Protein AF-0000000087156436 (afdb_homodimer)

Secondary structure (DSSP, 8-state):
-----TT--EEEESS---TT--HHHHHHIIIIIS---TTSS-EEEEE-TTSSEEEEEEE-SSEEEEEEEEESSS-------SSTT-EEEE-HHHHHHHHTT----S-----------/-----TT--EEEESS---TT--HHHHHHIIIIIS---TTSS-EEEEE-TTSSEEEEEEE-SSEEEEEEEEESSS-------SSTT-EEEE-HHHHHHHHTT----S-----------

Sequence (234 aa):
MMVVPAGVKVHLALGYTDMRKGLDGLATIVQETLKKDPFSGHLFAFRGKRASMLKILFWDGNGLCLFTKKLDQGGFIWPRMSDPGGTVTLSPAQLAMLIEGIDWRTPERRWRPAIAGMMVVPAGVKVHLALGYTDMRKGLDGLATIVQETLKKDPFSGHLFAFRGKRASMLKILFWDGNGLCLFTKKLDQGGFIWPRMSDPGGTVTLSPAQLAMLIEGIDWRTPERRWRPAIAG

Organism: NCBI:txid2511166

Structure (mmCIF, N/CA/C/O backbone):
data_AF-0000000087156436-model_v1
#
loop_
_entity.id
_entity.type
_entity.pdbx_description
1 polymer Transposase
#
loop_
_atom_site.group_PDB
_atom_site.id
_atom_site.type_symbol
_atom_site.label_atom_id
_atom_site.label_alt_id
_atom_site.label_comp_id
_atom_site.label_asym_id
_atom_site.label_entity_id
_atom_site.label_seq_id
_atom_site.pdbx_PDB_ins_code
_atom_site.Cartn_x
_atom_site.Cartn_y
_atom_site.Cartn_z
_atom_site.occupancy
_atom_site.B_iso_or_equiv
_atom_site.auth_seq_id
_atom_site.auth_comp_id
_atom_site.auth_asym_id
_atom_site.auth_atom_id
_atom_site.pdbx_PDB_model_num
ATOM 1 N N . MET A 1 1 ? 4.684 3.77 -9.055 1 37.66 1 MET A N 1
ATOM 2 C CA . MET A 1 1 ? 4.34 5.133 -8.656 1 37.66 1 MET A CA 1
ATOM 3 C C . MET A 1 1 ? 2.834 5.363 -8.75 1 37.66 1 MET A C 1
ATOM 5 O O . MET A 1 1 ? 2.188 4.906 -9.695 1 37.66 1 MET A O 1
ATOM 9 N N . MET A 1 2 ? 2.188 5.34 -7.434 1 50.66 2 MET A N 1
ATOM 10 C CA . MET A 1 2 ? 0.755 5.617 -7.484 1 50.66 2 MET A CA 1
ATOM 11 C C . MET A 1 2 ? 0.47 6.867 -8.312 1 50.66 2 MET A C 1
ATOM 13 O O . MET A 1 2 ? 0.967 7.949 -7.996 1 50.66 2 MET A O 1
ATOM 17 N N . VAL A 1 3 ? 0.278 6.711 -9.57 1 55.72 3 VAL A N 1
ATOM 18 C CA . VAL A 1 3 ? -0.08 7.898 -10.344 1 55.72 3 VAL A CA 1
ATOM 19 C C . VAL A 1 3 ? -1.379 8.492 -9.797 1 55.72 3 VAL A C 1
ATOM 21 O O . VAL A 1 3 ? -2.412 7.816 -9.773 1 55.72 3 VAL A O 1
ATOM 24 N N . VAL A 1 4 ? -1.149 9.586 -9.102 1 66.75 4 VAL A N 1
ATOM 25 C CA . VAL A 1 4 ? -2.307 10.312 -8.594 1 66.75 4 VAL A CA 1
ATOM 26 C C . VAL A 1 4 ? -2.812 11.289 -9.648 1 66.75 4 VAL A C 1
ATOM 28 O O . VAL A 1 4 ? -2.064 12.148 -10.117 1 66.75 4 VAL A O 1
ATOM 31 N N . PRO A 1 5 ? -3.996 10.992 -10.18 1 68.5 5 PRO A N 1
ATOM 32 C CA . PRO A 1 5 ? -4.547 11.906 -11.18 1 68.5 5 PRO A CA 1
ATOM 33 C C . PRO A 1 5 ? -4.523 13.367 -10.727 1 68.5 5 PRO A C 1
ATOM 35 O O . PRO A 1 5 ? -4.457 13.633 -9.523 1 68.5 5 PRO A O 1
ATOM 38 N N . ALA A 1 6 ? -4.633 14.195 -11.75 1 67.88 6 ALA A N 1
ATOM 39 C CA . ALA A 1 6 ? -4.727 15.625 -11.477 1 67.88 6 ALA A CA 1
ATOM 40 C C . ALA A 1 6 ? -5.965 15.945 -10.648 1 67.88 6 ALA A C 1
ATOM 42 O O . ALA A 1 6 ? -7.031 15.367 -10.859 1 67.88 6 ALA A O 1
ATOM 43 N N . GLY A 1 7 ? -5.879 16.75 -9.602 1 79.62 7 GLY A N 1
ATOM 44 C CA . GLY A 1 7 ? -7 17.188 -8.789 1 79.62 7 GLY A CA 1
ATOM 45 C C . GLY A 1 7 ? -7.137 16.422 -7.492 1 79.62 7 GLY A C 1
ATOM 46 O O . GLY A 1 7 ? -7.887 16.812 -6.602 1 79.62 7 GLY A O 1
ATOM 47 N N . VAL A 1 8 ? -6.484 15.344 -7.492 1 87.69 8 VAL A N 1
ATOM 48 C CA . VAL A 1 8 ? -6.543 14.547 -6.273 1 87.69 8 VAL A CA 1
ATOM 49 C C . VAL A 1 8 ? -5.727 15.227 -5.176 1 87.69 8 VAL A C 1
ATOM 51 O O . VAL A 1 8 ? -4.598 15.664 -5.41 1 87.69 8 VAL A O 1
ATOM 54 N N . LYS A 1 9 ? -6.359 15.367 -4.035 1 92 9 LYS A N 1
ATOM 55 C CA . LYS A 1 9 ? -5.688 15.938 -2.873 1 92 9 LYS A CA 1
ATOM 56 C C . LYS A 1 9 ? -5.188 14.844 -1.934 1 92 9 LYS A C 1
ATOM 58 O O . LYS A 1 9 ? -5.805 13.789 -1.823 1 92 9 LYS A O 1
ATOM 63 N N . VAL A 1 10 ? -4.066 15.188 -1.359 1 94.94 10 VAL A N 1
ATOM 64 C CA . VAL A 1 10 ? -3.533 14.328 -0.307 1 94.94 10 VAL A CA 1
ATOM 65 C C . VAL A 1 10 ? -3.691 15.016 1.049 1 94.94 10 VAL A C 1
ATOM 67 O O . VAL A 1 10 ? -3.115 16.078 1.286 1 94.94 10 VAL A O 1
ATOM 70 N N . HIS A 1 11 ? -4.492 14.375 1.915 1 96.5 11 HIS A N 1
ATOM 71 C CA . HIS A 1 11 ? -4.688 14.906 3.26 1 96.5 11 HIS A CA 1
ATOM 72 C C . HIS A 1 11 ? -3.785 14.203 4.27 1 96.5 11 HIS A C 1
ATOM 74 O O . HIS A 1 11 ? -3.9 12.992 4.473 1 96.5 11 HIS A O 1
ATOM 80 N N . LEU A 1 12 ? -2.896 14.992 4.859 1 96.44 12 LEU A N 1
ATOM 81 C CA . LEU A 1 12 ? -2.098 14.477 5.965 1 96.44 12 LEU A CA 1
ATOM 82 C C . LEU A 1 12 ? -2.828 14.656 7.289 1 96.44 12 LEU A C 1
ATOM 84 O O . LEU A 1 12 ? -3.15 15.773 7.68 1 96.44 12 LEU A O 1
ATOM 88 N N . ALA A 1 13 ? -3.094 13.539 7.93 1 96.12 13 ALA A N 1
ATOM 89 C CA . ALA A 1 13 ? -3.699 13.633 9.258 1 96.12 13 ALA A CA 1
ATOM 90 C C . ALA A 1 13 ? -2.686 14.117 10.289 1 96.12 13 ALA A C 1
ATOM 92 O O . ALA A 1 13 ? -1.645 13.492 10.484 1 96.12 13 ALA A O 1
ATOM 93 N N . LEU A 1 14 ? -3.02 15.164 10.875 1 93.75 14 LEU A N 1
ATOM 94 C CA . LEU A 1 14 ? -2.094 15.719 11.859 1 93.75 14 LEU A CA 1
ATOM 95 C C . LEU A 1 14 ? -2.076 14.867 13.125 1 93.75 14 LEU A C 1
ATOM 97 O O . LEU A 1 14 ? -3.104 14.305 13.516 1 93.75 14 LEU A O 1
ATOM 101 N N . GLY A 1 15 ? -0.88 14.82 13.789 1 91.06 15 GLY A N 1
ATOM 102 C CA . GLY A 1 15 ? -0.661 13.953 14.938 1 91.06 15 GLY A CA 1
ATOM 103 C C . GLY A 1 15 ? -0.157 12.578 14.555 1 91.06 15 GLY A C 1
ATOM 104 O O . GLY A 1 15 ? 0.489 12.414 13.516 1 91.06 15 GLY A O 1
ATOM 105 N N . TYR A 1 16 ? -0.298 11.656 15.484 1 93.06 16 TYR A N 1
ATOM 106 C CA . TYR A 1 16 ? 0.146 10.297 15.188 1 93.06 16 TYR A CA 1
ATOM 107 C C . TYR A 1 16 ? -1.014 9.312 15.273 1 93.06 16 TYR A C 1
ATOM 109 O O . TYR A 1 16 ? -2.008 9.57 15.953 1 93.06 16 TYR A O 1
ATOM 117 N N . THR A 1 17 ? -0.962 8.344 14.594 1 95.69 17 THR A N 1
ATOM 118 C CA . THR A 1 17 ? -1.98 7.297 14.531 1 95.69 17 THR A CA 1
ATOM 119 C C . THR A 1 17 ? -1.385 5.938 14.883 1 95.69 17 THR A C 1
ATOM 121 O O . THR A 1 17 ? -0.208 5.68 14.625 1 95.69 17 THR A O 1
ATOM 124 N N . ASP A 1 18 ? -2.189 5.117 15.578 1 96.56 18 ASP A N 1
ATOM 125 C CA . ASP A 1 18 ? -1.816 3.727 15.82 1 96.56 18 ASP A CA 1
ATOM 126 C C . ASP A 1 18 ? -1.655 2.961 14.508 1 96.56 18 ASP A C 1
ATOM 128 O O . ASP A 1 18 ? -2.631 2.746 13.789 1 96.56 18 ASP A O 1
ATOM 132 N N . MET A 1 19 ? -0.503 2.516 14.188 1 96.88 19 MET A N 1
ATOM 133 C CA . MET A 1 19 ? -0.167 1.95 12.883 1 96.88 19 MET A CA 1
ATOM 134 C C . MET A 1 19 ? -0.65 0.508 12.781 1 96.88 19 MET A C 1
ATOM 136 O O . MET A 1 19 ? -0.534 -0.112 11.719 1 96.88 19 MET A O 1
ATOM 140 N N . ARG A 1 20 ? -1.282 -0.028 13.844 1 94.94 20 ARG A N 1
ATOM 141 C CA . ARG A 1 20 ? -1.906 -1.346 13.766 1 94.94 20 ARG A CA 1
ATOM 142 C C . ARG A 1 20 ? -3.248 -1.274 13.039 1 94.94 20 ARG A C 1
ATOM 144 O O . ARG A 1 20 ? -3.768 -2.295 12.586 1 94.94 20 ARG A O 1
ATOM 151 N N . LYS A 1 21 ? -3.754 -0.063 12.938 1 96.88 21 LYS A N 1
ATOM 152 C CA . LYS A 1 21 ? -5.02 0.116 12.242 1 96.88 21 LYS A CA 1
ATOM 153 C C . LYS A 1 21 ? -4.871 -0.18 10.75 1 96.88 21 LYS A C 1
ATOM 155 O O . LYS A 1 21 ? -3.93 0.291 10.109 1 96.88 21 LYS A O 1
ATOM 160 N N . GLY A 1 22 ? -5.785 -0.958 10.266 1 96.94 22 GLY A N 1
ATOM 161 C CA . GLY A 1 22 ? -5.816 -1.309 8.859 1 96.94 22 GLY A CA 1
ATOM 162 C C . GLY A 1 22 ? -6.824 -0.497 8.062 1 96.94 22 GLY A C 1
ATOM 163 O O . GLY A 1 22 ? -7.09 0.662 8.391 1 96.94 22 GLY A O 1
ATOM 164 N N . LEU A 1 23 ? -7.262 -1.083 7 1 97.88 23 LEU A N 1
ATOM 165 C CA . LEU A 1 23 ? -8.172 -0.419 6.07 1 97.88 23 LEU A CA 1
ATOM 166 C C . LEU A 1 23 ? -9.383 0.146 6.805 1 97.88 23 LEU A C 1
ATOM 168 O O . LEU A 1 23 ? -9.641 1.352 6.754 1 97.88 23 LEU A O 1
ATOM 172 N N . ASP A 1 24 ? -10.055 -0.694 7.598 1 96.88 24 ASP A N 1
ATOM 173 C CA . ASP A 1 24 ? -11.305 -0.288 8.242 1 96.88 24 ASP A CA 1
ATOM 174 C C . ASP A 1 24 ? -11.047 0.728 9.352 1 96.88 24 ASP A C 1
ATOM 176 O O . ASP A 1 24 ? -11.781 1.706 9.492 1 96.88 24 ASP A O 1
ATOM 180 N N . GLY A 1 25 ? -10.055 0.473 10.117 1 98 25 GLY A N 1
ATOM 181 C CA . GLY A 1 25 ? -9.711 1.396 11.188 1 98 25 GLY A CA 1
ATOM 182 C C . GLY A 1 25 ? -9.375 2.787 10.695 1 98 25 GLY A C 1
ATOM 183 O O . GLY A 1 25 ? -9.844 3.783 11.242 1 98 25 GLY A O 1
ATOM 184 N N . LEU A 1 26 ? -8.594 2.848 9.641 1 98.5 26 LEU A N 1
ATOM 185 C CA . LEU A 1 26 ? -8.172 4.145 9.117 1 98.5 26 LEU A CA 1
ATOM 186 C C . LEU A 1 26 ? -9.32 4.836 8.398 1 98.5 26 LEU A C 1
ATOM 188 O O . LEU A 1 26 ? -9.445 6.062 8.453 1 98.5 26 LEU A O 1
ATOM 192 N N . ALA A 1 27 ? -10.18 4.039 7.742 1 98.56 27 ALA A N 1
ATOM 193 C CA . ALA A 1 27 ? -11.367 4.617 7.129 1 98.56 27 ALA A CA 1
ATOM 194 C C . ALA A 1 27 ? -12.258 5.285 8.172 1 98.56 27 ALA A C 1
ATOM 196 O O . ALA A 1 27 ? -12.828 6.352 7.93 1 98.56 27 ALA A O 1
ATOM 197 N N . THR A 1 28 ? -12.375 4.629 9.305 1 98.19 28 THR A N 1
ATOM 198 C CA . THR A 1 28 ? -13.156 5.188 10.398 1 98.19 28 THR A CA 1
ATOM 199 C C . THR A 1 28 ? -12.562 6.508 10.875 1 98.19 28 THR A C 1
ATOM 201 O O . THR A 1 28 ? -13.289 7.461 11.148 1 98.19 28 THR A O 1
ATOM 204 N N . ILE A 1 29 ? -11.242 6.586 10.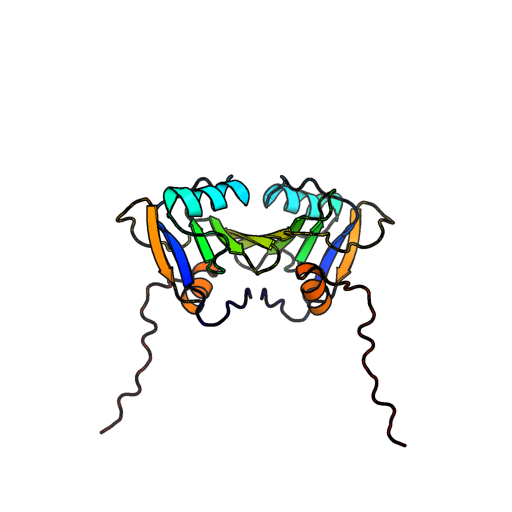977 1 97.75 29 ILE A N 1
ATOM 205 C CA . ILE A 1 29 ? -10.578 7.82 11.383 1 97.75 29 ILE A CA 1
ATOM 206 C C . ILE A 1 29 ? -10.867 8.914 10.359 1 97.75 29 ILE A C 1
ATOM 208 O O . ILE A 1 29 ? -11.195 10.047 10.734 1 97.75 29 ILE A O 1
ATOM 212 N N . VAL A 1 30 ? -10.742 8.617 9.047 1 98.12 30 VAL A N 1
ATOM 213 C CA . VAL A 1 30 ? -11.016 9.586 7.996 1 98.12 30 VAL A CA 1
ATOM 214 C C . VAL A 1 30 ? -12.43 10.141 8.156 1 98.12 30 VAL A C 1
ATOM 216 O O . VAL A 1 30 ? -12.641 11.352 8.086 1 98.12 30 VAL A O 1
ATOM 219 N N . GLN A 1 31 ? -13.344 9.234 8.477 1 97.88 31 GLN A N 1
ATOM 220 C CA . GLN A 1 31 ? -14.758 9.602 8.555 1 97.88 31 GLN A CA 1
ATOM 221 C C . GLN A 1 31 ? -15.062 10.336 9.859 1 97.88 31 GLN A C 1
ATOM 223 O O . GLN A 1 31 ? -15.695 11.391 9.852 1 97.88 31 GLN A O 1
ATOM 228 N N . GLU A 1 32 ? -14.609 9.859 10.938 1 96.94 32 GLU A N 1
ATOM 229 C CA . GLU A 1 32 ? -15.086 10.32 12.242 1 96.94 32 GLU A CA 1
ATOM 230 C C . GLU A 1 32 ? -14.172 11.391 12.82 1 96.94 32 GLU A C 1
ATOM 232 O O . GLU A 1 32 ? -14.625 12.273 13.555 1 96.94 32 GLU A O 1
ATOM 237 N N . THR A 1 33 ? -12.938 11.281 12.547 1 95.31 33 THR A N 1
ATOM 238 C CA . THR A 1 33 ? -11.984 12.227 13.117 1 95.31 33 THR A CA 1
ATOM 239 C C . THR A 1 33 ? -11.664 13.344 12.133 1 95.31 33 THR A C 1
ATOM 241 O O . THR A 1 33 ? -11.766 14.523 12.469 1 95.31 33 THR A O 1
ATOM 244 N N . LEU A 1 34 ? -11.367 12.992 10.93 1 95.62 34 LEU A N 1
ATOM 245 C CA . LEU A 1 34 ? -11.016 14 9.938 1 95.62 34 LEU A CA 1
ATOM 246 C C . LEU A 1 34 ? -12.266 14.586 9.289 1 95.62 34 LEU A C 1
ATOM 248 O O . LEU A 1 34 ? -12.188 15.609 8.602 1 95.62 34 LEU A O 1
ATOM 252 N N . LYS A 1 35 ? -13.461 13.906 9.469 1 96.31 35 LYS A N 1
ATOM 253 C CA . LYS A 1 35 ? -14.75 14.344 8.93 1 96.31 35 LYS A CA 1
ATOM 254 C C . LYS A 1 35 ? -14.688 14.469 7.406 1 96.31 35 LYS A C 1
ATOM 256 O O . LYS A 1 35 ? -15.156 15.461 6.84 1 96.31 35 LYS A O 1
ATOM 261 N N . LYS A 1 36 ? -14.039 13.484 6.836 1 96.88 36 LYS A N 1
ATOM 262 C CA . LYS A 1 36 ? -13.938 13.391 5.383 1 96.88 36 LYS A CA 1
ATOM 263 C C . LYS A 1 36 ? -14.469 12.055 4.879 1 96.88 36 LYS A C 1
ATOM 265 O O . LYS A 1 36 ? -14.789 11.172 5.676 1 96.88 36 LYS A O 1
ATOM 270 N N . ASP A 1 37 ? -14.609 11.977 3.582 1 97.81 37 ASP A N 1
ATOM 271 C CA . ASP A 1 37 ? -15.117 10.758 2.949 1 97.81 37 ASP A CA 1
ATOM 272 C C . ASP A 1 37 ? -13.977 9.883 2.447 1 97.81 37 ASP A C 1
ATOM 274 O O . ASP A 1 37 ? -13.297 10.234 1.481 1 97.81 37 ASP A O 1
ATOM 278 N N . PRO A 1 38 ? -13.781 8.719 3.031 1 97.62 38 PRO A N 1
ATOM 279 C CA . PRO A 1 38 ? -12.695 7.84 2.6 1 97.62 38 PRO A CA 1
ATOM 280 C C . PRO A 1 38 ? -12.875 7.336 1.17 1 97.62 38 PRO A C 1
ATOM 282 O O . PRO A 1 38 ? -11.938 6.781 0.585 1 97.62 38 PRO A O 1
ATOM 285 N N . PHE A 1 39 ? -14.047 7.551 0.563 1 96.81 39 PHE A N 1
ATOM 286 C CA . PHE A 1 39 ? -14.328 7.062 -0.782 1 96.81 39 PHE A CA 1
ATOM 287 C C . PHE A 1 39 ? -14.352 8.211 -1.781 1 96.81 39 PHE A C 1
ATOM 289 O O . PHE A 1 39 ? -14.859 8.062 -2.895 1 96.81 39 PHE A O 1
ATOM 296 N N . SER A 1 40 ? -13.828 9.359 -1.401 1 96.25 40 SER A N 1
ATOM 297 C CA . SER A 1 40 ? -13.883 10.578 -2.195 1 96.25 40 SER A CA 1
ATOM 298 C C . SER A 1 40 ? -12.906 10.523 -3.365 1 96.25 40 SER A C 1
ATOM 300 O O . SER A 1 40 ? -12.984 11.336 -4.289 1 96.25 40 SER A O 1
ATOM 302 N N . GLY A 1 41 ? -11.953 9.594 -3.291 1 94.19 41 GLY A N 1
ATOM 303 C CA . GLY A 1 41 ? -10.891 9.539 -4.281 1 94.19 41 GLY A CA 1
ATOM 304 C C . GLY A 1 41 ? -9.633 10.266 -3.848 1 94.19 41 GLY A C 1
ATOM 305 O O . GLY A 1 41 ? -8.578 10.133 -4.477 1 94.19 41 GLY A O 1
ATOM 306 N N . HIS A 1 42 ? -9.727 11.055 -2.801 1 95.94 42 HIS A N 1
ATOM 307 C CA . HIS A 1 42 ? -8.547 11.695 -2.236 1 95.94 42 HIS A CA 1
ATOM 308 C C . HIS A 1 42 ? -7.738 10.711 -1.399 1 95.94 42 HIS A C 1
ATOM 310 O O . HIS A 1 42 ? -8.219 9.617 -1.082 1 95.94 42 HIS A O 1
ATOM 316 N N . LEU A 1 43 ? -6.516 11.102 -1.163 1 97.62 43 LEU A N 1
ATOM 317 C CA . LEU A 1 43 ? -5.637 10.273 -0.345 1 97.62 43 LEU A CA 1
ATOM 318 C C . LEU A 1 43 ? -5.562 10.805 1.082 1 97.62 43 LEU A C 1
ATOM 320 O O . LEU A 1 43 ? -5.531 12.023 1.296 1 97.62 43 LEU A O 1
ATOM 324 N N . PHE A 1 44 ? -5.512 9.883 2.043 1 97.94 44 PHE A N 1
ATOM 325 C CA . PHE A 1 44 ? -5.359 10.234 3.451 1 97.94 44 PHE A CA 1
ATOM 326 C C . PHE A 1 44 ? -4.125 9.57 4.043 1 97.94 44 PHE A C 1
ATOM 328 O O . PHE A 1 44 ? -4.031 8.344 4.082 1 97.94 44 PHE A O 1
ATOM 335 N N . ALA A 1 45 ? -3.24 10.375 4.52 1 97.56 45 ALA A N 1
ATOM 336 C CA . ALA A 1 45 ? -1.964 9.867 5.02 1 97.56 45 ALA A CA 1
ATOM 337 C C . ALA A 1 45 ? -1.882 9.984 6.539 1 97.56 45 ALA A C 1
ATOM 339 O O . ALA A 1 45 ? -2.314 10.984 7.113 1 97.56 45 ALA A O 1
ATOM 340 N N . PHE A 1 46 ? -1.344 8.969 7.113 1 97.5 46 PHE A N 1
ATOM 341 C CA . PHE A 1 46 ? -1.156 8.867 8.555 1 97.5 46 PHE A CA 1
ATOM 342 C C . PHE A 1 46 ? 0.295 8.539 8.891 1 97.5 46 PHE A C 1
ATOM 344 O O . PHE A 1 46 ? 0.936 7.75 8.188 1 97.5 46 PHE A O 1
ATOM 351 N N . ARG A 1 47 ? 0.776 9.117 9.867 1 96.62 47 ARG A N 1
ATOM 352 C CA . ARG A 1 47 ? 2.121 8.812 10.344 1 96.62 47 ARG A CA 1
ATOM 353 C C . ARG A 1 47 ? 2.08 8.203 11.742 1 96.62 47 ARG A C 1
ATOM 355 O O . ARG A 1 47 ? 1.282 8.617 12.586 1 96.62 47 ARG A O 1
ATOM 362 N N . GLY A 1 48 ? 2.936 7.219 11.984 1 96.19 48 GLY A N 1
ATOM 363 C CA . GLY A 1 48 ? 3.051 6.656 13.32 1 96.19 48 GLY A CA 1
ATOM 364 C C . GLY A 1 48 ? 3.805 7.555 14.289 1 96.19 48 GLY A C 1
ATOM 365 O O . GLY A 1 48 ? 4.43 8.531 13.867 1 96.19 48 GLY A O 1
ATOM 366 N N . LYS A 1 49 ? 3.766 7.141 15.469 1 94.38 49 LYS A N 1
ATOM 367 C CA . LYS A 1 49 ? 4.375 7.934 16.531 1 94.38 49 LYS A CA 1
ATOM 368 C C . LYS A 1 49 ? 5.883 8.055 16.328 1 94.38 49 LYS A C 1
ATOM 370 O O . LYS A 1 49 ? 6.457 9.125 16.547 1 94.38 49 LYS A O 1
ATOM 375 N N . ARG A 1 50 ? 6.535 7.027 15.898 1 94.19 50 ARG A N 1
ATOM 376 C CA . ARG A 1 50 ? 7.988 7.012 15.734 1 94.19 50 ARG A CA 1
ATOM 377 C C . ARG A 1 50 ? 8.398 7.652 14.414 1 94.19 50 ARG A C 1
ATOM 379 O O . ARG A 1 50 ? 9.586 7.805 14.133 1 94.19 50 ARG A O 1
ATOM 386 N N . ALA A 1 51 ? 7.508 7.941 13.516 1 94.19 51 ALA A N 1
ATOM 387 C CA . ALA A 1 51 ? 7.668 8.656 12.25 1 94.19 51 ALA A CA 1
ATOM 388 C C . ALA A 1 51 ? 8.375 7.785 11.211 1 94.19 51 ALA A C 1
ATOM 390 O O . ALA A 1 51 ? 8.633 8.227 10.094 1 94.19 51 ALA A O 1
ATOM 391 N N . SER A 1 52 ? 8.703 6.59 11.578 1 96.94 52 SER A N 1
ATOM 392 C CA . SER A 1 52 ? 9.406 5.715 10.648 1 96.94 52 SER A CA 1
ATOM 393 C C . SER A 1 52 ? 8.43 4.945 9.766 1 96.94 52 SER A C 1
ATOM 395 O O . SER A 1 52 ? 8.844 4.238 8.844 1 96.94 52 SER A O 1
ATOM 397 N N . MET A 1 53 ? 7.102 5.09 10.062 1 97.62 53 MET A N 1
ATOM 398 C CA . MET A 1 53 ? 6.074 4.398 9.289 1 97.62 53 MET A CA 1
ATOM 399 C C . MET A 1 53 ? 4.945 5.352 8.906 1 97.62 53 MET A C 1
ATOM 401 O O . MET A 1 53 ? 4.527 6.184 9.719 1 97.62 53 MET A O 1
ATOM 405 N N . LEU A 1 54 ? 4.496 5.27 7.703 1 97.62 54 LEU A N 1
ATOM 406 C CA . LEU A 1 54 ? 3.285 5.98 7.305 1 97.62 54 LEU A CA 1
ATOM 407 C C . LEU A 1 54 ? 2.334 5.051 6.555 1 97.62 54 LEU A C 1
ATOM 409 O O . LEU A 1 54 ? 2.75 4.008 6.051 1 97.62 54 LEU A O 1
ATOM 413 N N . LYS A 1 55 ? 1.106 5.375 6.555 1 98.06 55 LYS A N 1
ATOM 414 C CA . LYS A 1 55 ? 0.068 4.703 5.777 1 98.06 55 LYS A CA 1
ATOM 415 C C . LYS A 1 55 ? -0.728 5.707 4.945 1 98.06 55 LYS A C 1
ATOM 417 O O . LYS A 1 55 ? -0.989 6.824 5.391 1 98.06 55 LYS A O 1
ATOM 422 N N . ILE A 1 56 ? -1.062 5.316 3.777 1 98.06 56 ILE A N 1
ATOM 423 C CA . ILE A 1 56 ? -1.913 6.133 2.916 1 98.06 56 ILE A CA 1
ATOM 424 C C . ILE A 1 56 ? -3.141 5.328 2.496 1 98.06 56 ILE A C 1
ATOM 426 O O . ILE A 1 56 ? -3.018 4.297 1.83 1 98.06 56 ILE A O 1
ATOM 430 N N . LEU A 1 57 ? -4.285 5.844 2.875 1 98.06 57 LEU A N 1
ATOM 431 C CA . LEU A 1 57 ? -5.57 5.242 2.545 1 98.06 57 LEU A CA 1
ATOM 432 C C . LEU A 1 57 ? -6.23 5.969 1.378 1 98.06 57 LEU A C 1
ATOM 434 O O . LEU A 1 57 ? -6.246 7.199 1.339 1 98.06 57 LEU A O 1
ATOM 438 N N . PHE A 1 58 ? -6.754 5.227 0.395 1 97.56 58 PHE A N 1
ATOM 439 C CA . PHE A 1 58 ? -7.512 5.852 -0.681 1 97.56 58 PHE A CA 1
ATOM 440 C C . PHE A 1 58 ? -8.422 4.836 -1.365 1 97.56 58 PHE A C 1
ATOM 442 O O . PHE A 1 58 ? -8.188 3.629 -1.273 1 97.56 58 PHE A O 1
ATOM 449 N N . TRP A 1 59 ? -9.43 5.348 -1.982 1 96.31 59 TRP A N 1
ATOM 450 C CA . TRP A 1 59 ? -10.328 4.562 -2.826 1 96.31 59 TRP A CA 1
ATOM 451 C C . TRP A 1 59 ? -10.031 4.797 -4.301 1 96.31 59 TRP A C 1
ATOM 453 O O . TRP A 1 59 ? -9.945 5.941 -4.754 1 96.31 59 TRP A O 1
ATOM 463 N N . ASP A 1 60 ? -9.906 3.748 -5 1 93.81 60 ASP A N 1
ATOM 464 C CA . ASP A 1 60 ? -9.461 3.945 -6.375 1 93.81 60 ASP A CA 1
ATOM 465 C C . ASP A 1 60 ? -10.594 3.711 -7.363 1 93.81 60 ASP A C 1
ATOM 467 O O . ASP A 1 60 ? -10.359 3.545 -8.562 1 93.81 60 ASP A O 1
ATOM 471 N N . GLY A 1 61 ? -11.812 3.67 -6.895 1 93.19 61 GLY A N 1
ATOM 472 C CA . GLY A 1 61 ? -12.969 3.529 -7.762 1 93.19 61 GLY A CA 1
ATOM 473 C C . GLY A 1 61 ? -13.586 2.143 -7.715 1 93.19 61 GLY A C 1
ATOM 474 O O . GLY A 1 61 ? -14.766 1.97 -8.039 1 93.19 61 GLY A O 1
ATOM 475 N N . ASN A 1 62 ? -12.734 1.146 -7.371 1 94.25 62 ASN A N 1
ATOM 476 C CA . ASN A 1 62 ? -13.312 -0.196 -7.316 1 94.25 62 ASN A CA 1
ATOM 477 C C . ASN A 1 62 ? -12.875 -0.938 -6.055 1 94.25 62 ASN A C 1
ATOM 479 O O . ASN A 1 62 ? -13.055 -2.152 -5.953 1 94.25 62 ASN A O 1
ATOM 483 N N . GLY A 1 63 ? -12.266 -0.19 -5.141 1 96.38 63 GLY A N 1
ATOM 484 C CA . GLY A 1 63 ? -11.898 -0.785 -3.867 1 96.38 63 GLY A CA 1
ATOM 485 C C . GLY A 1 63 ? -11.078 0.145 -2.988 1 96.38 63 GLY A C 1
ATOM 486 O O . GLY A 1 63 ? -10.609 1.188 -3.447 1 96.38 63 GLY A O 1
ATOM 487 N N . LEU A 1 64 ? -10.984 -0.244 -1.756 1 97.25 64 LEU A N 1
ATOM 488 C CA . LEU A 1 64 ? -10.164 0.496 -0.803 1 97.25 64 LEU A CA 1
ATOM 489 C C . LEU A 1 64 ? -8.719 0.008 -0.835 1 97.25 64 LEU A C 1
ATOM 491 O O . LEU A 1 64 ? -8.469 -1.197 -0.881 1 97.25 64 LEU A O 1
ATOM 495 N N . CYS A 1 65 ? -7.797 0.979 -0.809 1 97.94 65 CYS A N 1
ATOM 496 C CA . CYS A 1 65 ? -6.371 0.682 -0.889 1 97.94 65 CYS A CA 1
ATOM 497 C C . CYS A 1 65 ? -5.625 1.267 0.305 1 97.94 65 CYS A C 1
ATOM 499 O O . CYS A 1 65 ? -5.996 2.324 0.816 1 97.94 65 CYS A O 1
ATOM 501 N N . LEU A 1 66 ? -4.602 0.548 0.693 1 98.06 66 LEU A N 1
ATOM 502 C CA . LEU A 1 66 ? -3.727 0.997 1.771 1 98.06 66 LEU A CA 1
ATOM 503 C C . LEU A 1 66 ? -2.262 0.781 1.409 1 98.06 66 LEU A C 1
ATOM 505 O O . LEU A 1 66 ? -1.852 -0.342 1.104 1 98.06 66 LEU A O 1
ATOM 509 N N . PHE A 1 67 ? -1.599 1.822 1.355 1 97.81 67 PHE A N 1
ATOM 510 C CA . PHE A 1 67 ? -0.154 1.771 1.171 1 97.81 67 PHE A CA 1
ATOM 511 C C . PHE A 1 67 ? 0.57 2.021 2.488 1 97.81 67 PHE A C 1
ATOM 513 O O . PHE A 1 67 ? 0.305 3.016 3.17 1 97.81 67 PHE A O 1
ATOM 520 N N . THR A 1 68 ? 1.396 1.154 2.865 1 98.06 68 THR A N 1
ATOM 521 C CA . THR A 1 68 ? 2.219 1.27 4.066 1 98.06 68 THR A CA 1
ATOM 522 C C . THR A 1 68 ? 3.701 1.31 3.701 1 98.06 68 THR A C 1
ATOM 524 O O . THR A 1 68 ? 4.16 0.536 2.859 1 98.06 68 THR A O 1
ATOM 527 N N . LYS A 1 69 ? 4.406 2.207 4.312 1 97.69 69 LYS A N 1
ATOM 528 C CA . LYS A 1 69 ? 5.855 2.246 4.152 1 97.69 69 LYS A CA 1
ATOM 529 C C . LYS A 1 69 ? 6.555 2.369 5.504 1 97.69 69 LYS A C 1
ATOM 531 O O . LYS A 1 69 ? 6.164 3.189 6.336 1 97.69 69 LYS A O 1
ATOM 536 N N . LYS A 1 70 ? 7.488 1.515 5.68 1 97.69 70 LYS A N 1
ATOM 537 C CA . LYS A 1 70 ? 8.391 1.584 6.828 1 97.69 70 LYS A CA 1
ATOM 538 C C . LYS A 1 70 ? 9.82 1.893 6.387 1 97.69 70 LYS A C 1
ATOM 540 O O . LYS A 1 70 ? 10.43 1.109 5.66 1 97.69 70 LYS A O 1
ATOM 545 N N . LEU A 1 71 ? 10.367 3.016 6.82 1 96.94 71 LEU A N 1
ATOM 546 C CA . LEU A 1 71 ? 11.711 3.434 6.445 1 96.94 71 LEU A CA 1
ATOM 547 C C . LEU A 1 71 ? 12.758 2.559 7.125 1 96.94 71 LEU A C 1
ATOM 549 O O . LEU A 1 71 ? 12.602 2.186 8.289 1 96.94 71 LEU A O 1
ATOM 553 N N . ASP A 1 72 ? 13.812 2.303 6.391 1 95.81 72 ASP A N 1
ATOM 554 C CA . ASP A 1 72 ? 14.945 1.603 6.988 1 95.81 72 ASP A CA 1
ATOM 555 C C . ASP A 1 72 ? 15.625 2.467 8.047 1 95.81 72 ASP A C 1
ATOM 557 O O . ASP A 1 72 ? 16.062 1.963 9.086 1 95.81 72 ASP A O 1
ATOM 561 N N . GLN A 1 73 ? 15.719 3.725 7.727 1 95.19 73 GLN A N 1
ATOM 562 C CA . GLN A 1 73 ? 16.359 4.688 8.625 1 95.19 73 GLN A CA 1
ATOM 563 C C . GLN A 1 73 ? 15.664 6.047 8.547 1 95.19 73 GLN A C 1
ATOM 565 O O . GLN A 1 73 ? 15.078 6.398 7.523 1 95.19 73 GLN A O 1
ATOM 570 N N . GLY A 1 74 ? 15.695 6.723 9.672 1 93.94 74 GLY A N 1
ATOM 571 C CA . GLY A 1 74 ? 15.148 8.07 9.727 1 93.94 74 GLY A CA 1
ATOM 572 C C . GLY A 1 74 ? 13.648 8.094 9.961 1 93.94 74 GLY A C 1
ATOM 573 O O . GLY A 1 74 ? 13.094 7.184 10.586 1 93.94 74 GLY A O 1
ATOM 574 N N . GLY A 1 75 ? 13.055 9.281 9.57 1 95.75 75 GLY A N 1
ATOM 575 C CA . GLY A 1 75 ? 11.633 9.492 9.789 1 95.75 75 GLY A CA 1
ATOM 576 C C . GLY A 1 75 ? 11 10.398 8.75 1 95.75 75 GLY A C 1
ATOM 577 O O 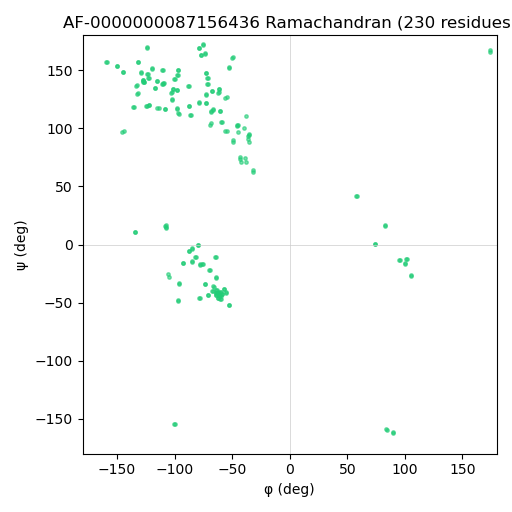. GLY A 1 75 ? 11.695 11.188 8.102 1 95.75 75 GLY A O 1
ATOM 578 N N . PHE A 1 76 ? 9.781 10.156 8.617 1 95.75 76 PHE A N 1
ATOM 579 C CA . PHE A 1 76 ? 9.039 11 7.691 1 95.75 76 PHE A CA 1
ATOM 580 C C . PHE A 1 76 ? 8.875 12.406 8.258 1 95.75 76 PHE A C 1
ATOM 582 O O . PHE A 1 76 ? 8.633 12.578 9.453 1 95.75 76 PHE A O 1
ATOM 589 N N . ILE A 1 77 ? 9.047 13.344 7.367 1 92.69 77 ILE A N 1
ATOM 590 C CA . ILE A 1 77 ? 8.797 14.727 7.754 1 92.69 77 ILE A CA 1
ATOM 591 C C . ILE A 1 77 ? 7.297 15 7.758 1 92.69 77 ILE A C 1
ATOM 593 O O . ILE A 1 77 ? 6.625 14.828 6.738 1 92.69 77 ILE A O 1
ATOM 597 N N . TRP A 1 78 ? 6.812 15.398 8.859 1 92.19 78 TRP A N 1
ATOM 598 C CA . TRP A 1 78 ? 5.387 15.609 9.07 1 92.19 78 TRP A CA 1
ATOM 599 C C . TRP A 1 78 ? 5.113 17.016 9.609 1 92.19 78 TRP A C 1
ATOM 601 O O . TRP A 1 78 ? 5.926 17.562 10.359 1 92.19 78 TRP A O 1
ATOM 611 N N . PRO A 1 79 ? 4.016 17.609 9.086 1 87.69 79 PRO A N 1
ATOM 612 C CA . PRO A 1 79 ? 3.746 18.969 9.562 1 87.69 79 PRO A CA 1
ATOM 613 C C . PRO A 1 79 ? 3.707 19.062 11.086 1 87.69 79 PRO A C 1
ATOM 615 O O . PRO A 1 79 ? 3.357 18.094 11.758 1 87.69 79 PRO A O 1
ATOM 618 N N . ARG A 1 80 ? 4.043 20.266 11.531 1 79.94 80 ARG A N 1
ATOM 619 C CA . ARG A 1 80 ? 3.926 20.547 12.961 1 79.94 80 ARG A CA 1
ATOM 620 C C . ARG A 1 80 ? 2.48 20.406 13.43 1 79.94 80 ARG A C 1
ATOM 622 O O . ARG A 1 80 ? 1.558 20.828 12.727 1 79.94 80 ARG A O 1
ATOM 629 N N . MET A 1 81 ? 2.262 19.688 14.508 1 73.31 81 MET A N 1
ATOM 630 C CA . MET A 1 81 ? 0.923 19.438 15.031 1 73.31 81 MET A CA 1
ATOM 631 C C . MET A 1 81 ? 0.313 20.719 15.594 1 73.31 81 MET A C 1
ATOM 633 O O . MET A 1 81 ? 0.886 21.344 16.484 1 73.31 81 MET A O 1
ATOM 637 N N . SER A 1 82 ? -0.572 21.344 14.914 1 68.06 82 SER A N 1
ATOM 638 C CA . SER A 1 82 ? -1.256 22.469 15.539 1 68.06 82 SER A CA 1
ATOM 639 C C . SER A 1 82 ? -2.672 22.094 15.953 1 68.06 82 SER A C 1
ATOM 641 O O . SER A 1 82 ? -3.195 22.625 16.938 1 68.06 82 SER A O 1
ATOM 643 N N . ASP A 1 83 ? -3.307 21.234 15.375 1 74.56 83 ASP A N 1
ATOM 644 C CA . ASP A 1 83 ? -4.672 20.781 15.641 1 74.56 83 ASP A CA 1
ATOM 645 C C . ASP A 1 83 ? -4.809 19.281 15.406 1 74.56 83 ASP A C 1
ATOM 647 O O . ASP A 1 83 ? -5.039 18.844 14.273 1 74.56 83 ASP A O 1
ATOM 651 N N . PRO A 1 84 ? -4.715 18.625 16.594 1 71.12 84 PRO A N 1
ATOM 652 C CA . PRO A 1 84 ? -4.934 17.188 16.422 1 71.12 84 PRO A CA 1
ATOM 653 C C . PRO A 1 84 ? -6.254 16.875 15.719 1 71.12 84 PRO A C 1
ATOM 655 O O . PRO A 1 84 ? -7.277 17.484 16.016 1 71.12 84 PRO A O 1
ATOM 658 N N . GLY A 1 85 ? -6.254 16.125 14.68 1 78 85 GLY A N 1
ATOM 659 C CA . GLY A 1 85 ? -7.445 15.836 13.898 1 78 85 GLY A CA 1
ATOM 660 C C . GLY A 1 85 ? -7.551 16.656 12.633 1 78 85 GLY A C 1
ATOM 661 O O . GLY A 1 85 ? -8.414 16.406 11.789 1 78 85 GLY A O 1
ATOM 662 N N . GLY A 1 86 ? -6.676 17.656 12.633 1 88.94 86 GLY A N 1
ATOM 663 C CA . GLY A 1 86 ? -6.629 18.469 11.422 1 88.94 86 GLY A CA 1
ATOM 664 C C . GLY A 1 86 ? -5.855 17.797 10.297 1 88.94 86 GLY A C 1
ATOM 665 O O . GLY A 1 86 ? -5.312 16.703 10.469 1 88.94 86 GLY A O 1
ATOM 666 N N . THR A 1 87 ? -5.98 18.391 9.078 1 93.38 87 THR A N 1
ATOM 667 C CA . THR A 1 87 ? -5.234 17.859 7.941 1 93.38 87 THR A CA 1
ATOM 668 C C . THR A 1 87 ? -4.465 18.969 7.227 1 93.38 87 THR A C 1
ATOM 670 O O . THR A 1 87 ? -4.84 20.141 7.305 1 93.38 87 THR A O 1
ATOM 673 N N . VAL A 1 88 ? -3.391 18.656 6.707 1 93.56 88 VAL A N 1
ATOM 674 C CA . VAL A 1 88 ? -2.654 19.469 5.742 1 93.56 88 VAL A CA 1
ATOM 675 C C . VAL A 1 88 ? -2.697 18.812 4.367 1 93.56 88 VAL A C 1
ATOM 677 O O . VAL A 1 88 ? -2.572 17.594 4.254 1 93.56 88 VAL A O 1
ATOM 680 N N . THR A 1 89 ? -2.896 19.625 3.373 1 94.31 89 THR A N 1
ATOM 681 C CA . THR A 1 89 ? -3.01 19.062 2.029 1 94.31 89 THR A CA 1
ATOM 682 C C . THR A 1 89 ? -1.681 19.172 1.286 1 94.31 89 THR A C 1
ATOM 684 O O . THR A 1 89 ? -1.009 20.203 1.351 1 94.31 89 THR A O 1
ATOM 687 N N . LEU A 1 90 ? -1.334 18.078 0.689 1 92.56 90 LEU A N 1
ATOM 688 C CA . LEU A 1 90 ? -0.15 18.016 -0.163 1 92.56 90 LEU A CA 1
ATOM 689 C C . LEU A 1 90 ? -0.542 17.859 -1.627 1 92.56 90 LEU A C 1
ATOM 691 O O . LEU A 1 90 ? -1.576 17.25 -1.935 1 92.56 90 LEU A O 1
ATOM 695 N N . SER A 1 91 ? 0.344 18.406 -2.549 1 88.56 91 SER A N 1
ATOM 696 C CA . SER A 1 91 ? 0.28 18.016 -3.955 1 88.56 91 SER A CA 1
ATOM 697 C C . SER A 1 91 ? 0.832 16.609 -4.172 1 88.56 91 SER A C 1
ATOM 699 O O . SER A 1 91 ? 1.543 16.078 -3.314 1 88.56 91 SER A O 1
ATOM 701 N N . PRO A 1 92 ? 0.558 16.031 -5.289 1 87.94 92 PRO A N 1
ATOM 702 C CA . PRO A 1 92 ? 1.154 14.727 -5.613 1 87.94 92 PRO A CA 1
ATOM 703 C C . PRO A 1 92 ? 2.68 14.758 -5.582 1 87.94 92 PRO A C 1
ATOM 705 O O . PRO A 1 92 ? 3.311 13.797 -5.137 1 87.94 92 PRO A O 1
ATOM 708 N N . ALA A 1 93 ? 3.264 15.844 -6.051 1 86.38 93 ALA A N 1
ATOM 709 C CA . ALA A 1 93 ? 4.719 15.969 -6.027 1 86.38 93 ALA A CA 1
ATOM 710 C C . ALA A 1 93 ? 5.246 15.992 -4.594 1 86.38 93 ALA A C 1
ATOM 712 O O . ALA A 1 93 ? 6.25 15.352 -4.285 1 86.38 93 ALA A O 1
ATOM 713 N N . GLN A 1 94 ? 4.559 16.688 -3.777 1 90.38 94 GLN A N 1
ATOM 714 C CA . GLN A 1 94 ? 4.949 16.766 -2.373 1 90.38 94 GLN A CA 1
ATOM 715 C C . GLN A 1 94 ? 4.793 15.406 -1.69 1 90.38 94 GLN A C 1
ATOM 717 O O . GLN A 1 94 ? 5.609 15.031 -0.846 1 90.38 94 GLN A O 1
ATOM 722 N N . LEU A 1 95 ? 3.791 14.656 -2.061 1 92.56 95 LEU A N 1
ATOM 723 C CA . LEU A 1 95 ? 3.609 13.312 -1.531 1 92.56 95 LEU A CA 1
ATOM 724 C C . LEU A 1 95 ? 4.762 12.398 -1.953 1 92.56 95 LEU A C 1
ATOM 726 O O . LEU A 1 95 ? 5.277 11.633 -1.141 1 92.56 95 LEU A O 1
ATOM 730 N N . ALA A 1 96 ? 5.086 12.539 -3.189 1 90.81 96 ALA A N 1
ATOM 731 C CA . ALA A 1 96 ? 6.199 11.727 -3.688 1 90.81 96 ALA A CA 1
ATOM 732 C C . ALA A 1 96 ? 7.473 12 -2.893 1 90.81 96 ALA A C 1
ATOM 734 O O . ALA A 1 96 ? 8.195 11.07 -2.527 1 90.81 96 ALA A O 1
ATOM 735 N N . MET A 1 97 ? 7.734 13.242 -2.611 1 92.44 97 MET A N 1
ATOM 736 C CA . MET A 1 97 ? 8.883 13.617 -1.794 1 92.44 97 MET A CA 1
ATOM 737 C C . MET A 1 97 ? 8.773 13.023 -0.394 1 92.44 97 MET A C 1
ATOM 739 O O . MET A 1 97 ? 9.742 12.461 0.123 1 92.44 97 MET A O 1
ATOM 743 N N . LEU A 1 98 ? 7.625 13.109 0.166 1 93.81 98 LEU A N 1
ATOM 744 C CA . LEU A 1 98 ? 7.387 12.594 1.51 1 93.81 98 LEU A CA 1
ATOM 745 C C . LEU A 1 98 ? 7.676 11.102 1.579 1 93.81 98 LEU A C 1
ATOM 747 O O . LEU A 1 98 ? 8.398 10.648 2.467 1 93.81 98 LEU A O 1
ATOM 751 N N . ILE A 1 99 ? 7.172 10.359 0.617 1 93.31 99 ILE A N 1
ATOM 752 C CA . ILE A 1 99 ? 7.301 8.906 0.597 1 93.31 99 ILE A CA 1
ATOM 753 C C . ILE A 1 99 ? 8.773 8.523 0.469 1 93.31 99 ILE A C 1
ATOM 755 O O . ILE A 1 99 ? 9.219 7.535 1.057 1 93.31 99 ILE A O 1
ATOM 759 N N . GLU A 1 100 ? 9.516 9.383 -0.151 1 90.69 100 GLU A N 1
ATOM 760 C CA . GLU A 1 100 ? 10.938 9.125 -0.341 1 90.69 100 GLU A CA 1
ATOM 761 C C . GLU A 1 100 ? 11.742 9.57 0.876 1 90.69 100 GLU A C 1
ATOM 763 O O . GLU A 1 100 ? 12.969 9.438 0.898 1 90.69 100 GLU A O 1
ATOM 768 N N . GLY A 1 101 ? 11.102 10.148 1.823 1 88.94 101 GLY A N 1
ATOM 769 C CA . GLY A 1 101 ? 11.797 10.625 3.012 1 88.94 101 GLY A CA 1
ATOM 770 C C . GLY A 1 101 ? 12.438 11.992 2.828 1 88.94 101 GLY A C 1
ATOM 771 O O . GLY A 1 101 ? 13.352 12.352 3.564 1 88.94 101 GLY A O 1
ATOM 772 N N . ILE A 1 102 ? 12.008 12.656 1.833 1 88.88 102 ILE A N 1
ATOM 773 C CA . ILE A 1 102 ? 12.555 13.977 1.514 1 88.88 102 ILE A CA 1
ATOM 774 C C . ILE A 1 102 ? 11.648 15.062 2.088 1 88.88 102 ILE A C 1
ATOM 776 O O . ILE A 1 102 ? 10.43 14.883 2.162 1 88.88 102 ILE A O 1
ATOM 780 N N . ASP A 1 103 ? 12.281 16.219 2.443 1 91.25 103 ASP A N 1
ATOM 781 C CA . ASP A 1 103 ? 11.523 17.344 2.969 1 91.25 103 ASP A CA 1
ATOM 782 C C . ASP A 1 103 ? 10.633 17.953 1.892 1 91.25 103 ASP A C 1
ATOM 784 O O . ASP A 1 103 ? 11.125 18.547 0.929 1 91.25 103 ASP A O 1
ATOM 788 N N . TRP A 1 104 ? 9.445 17.844 2.084 1 90.19 104 TRP A N 1
ATOM 789 C CA . TRP A 1 104 ? 8.469 18.266 1.088 1 90.19 104 TRP A CA 1
ATOM 790 C C . TRP A 1 104 ? 8.031 19.719 1.336 1 90.19 104 TRP A C 1
ATOM 792 O O . TRP A 1 104 ? 7.375 20.328 0.488 1 90.19 104 TRP A O 1
ATOM 802 N N . ARG A 1 105 ? 8.312 20.25 2.52 1 83.56 105 ARG A N 1
ATOM 803 C CA . ARG A 1 105 ? 7.879 21.594 2.889 1 83.56 105 ARG A CA 1
ATOM 804 C C . ARG A 1 105 ? 8.648 22.656 2.104 1 83.56 105 ARG A C 1
ATOM 806 O O . ARG A 1 105 ? 8.195 23.797 1.985 1 83.56 105 ARG A O 1
ATOM 813 N N . THR A 1 106 ? 9.867 22.266 1.578 1 66.62 106 THR A N 1
ATOM 814 C CA . THR A 1 106 ? 10.719 23.266 0.933 1 66.62 106 THR A CA 1
ATOM 815 C C . THR A 1 106 ? 10.07 23.781 -0.347 1 66.62 106 THR A C 1
ATOM 817 O O . THR A 1 106 ? 9.641 23 -1.193 1 66.62 106 THR A O 1
ATOM 820 N N . PRO A 1 107 ? 9.758 25.016 -0.395 1 54.5 107 PRO A N 1
ATOM 821 C CA . PRO A 1 107 ? 9.141 25.625 -1.574 1 54.5 107 PRO A CA 1
ATOM 822 C C . PRO A 1 107 ? 9.82 25.219 -2.877 1 54.5 107 PRO A C 1
ATOM 824 O O . PRO A 1 107 ? 11.031 24.984 -2.898 1 54.5 107 PRO A O 1
ATOM 827 N N . GLU A 1 108 ? 9.172 24.281 -3.6 1 49.97 108 GLU A N 1
ATOM 828 C CA . GLU A 1 108 ? 9.656 24.203 -4.973 1 49.97 108 GLU A CA 1
ATOM 829 C C . GLU A 1 108 ? 10.133 25.562 -5.473 1 49.97 108 GLU A C 1
ATOM 831 O O . GLU A 1 108 ? 9.336 26.5 -5.613 1 49.97 108 GLU A O 1
ATOM 836 N N . ARG A 1 109 ? 11.117 26.156 -4.965 1 45.41 109 ARG A N 1
ATOM 837 C CA . ARG A 1 109 ? 11.492 27.406 -5.621 1 45.41 109 ARG A CA 1
ATOM 838 C C . ARG A 1 109 ? 11.461 27.25 -7.137 1 45.41 109 ARG A C 1
ATOM 840 O O . ARG A 1 109 ? 12.227 26.469 -7.711 1 45.41 109 ARG A O 1
ATOM 847 N N . ARG A 1 110 ? 10.289 27.234 -7.668 1 45.34 110 ARG A N 1
ATOM 848 C CA . ARG A 1 110 ? 10.266 27.516 -9.102 1 45.34 110 ARG A CA 1
ATOM 849 C C . ARG A 1 110 ? 11.312 28.562 -9.469 1 45.34 110 ARG A C 1
ATOM 851 O O . ARG A 1 110 ? 11.359 29.641 -8.875 1 45.34 110 ARG A O 1
ATOM 858 N N . TRP A 1 111 ? 12.469 28.047 -9.859 1 45.94 111 TRP A N 1
ATOM 859 C CA . TRP A 1 111 ? 13.375 28.969 -10.531 1 45.94 111 TRP A CA 1
ATOM 860 C C . TRP A 1 111 ? 12.609 29.922 -11.445 1 45.94 111 TRP A C 1
ATOM 862 O O . TRP A 1 111 ? 11.961 29.484 -12.398 1 45.94 111 TRP A O 1
ATOM 872 N N . ARG A 1 112 ? 11.883 30.844 -11.039 1 45.72 112 ARG A N 1
ATOM 873 C CA . ARG A 1 112 ? 11.414 31.844 -11.984 1 45.72 112 ARG A CA 1
ATOM 874 C C . ARG A 1 112 ? 12.586 32.5 -12.703 1 45.72 112 ARG A C 1
ATOM 876 O O . ARG A 1 112 ? 13.422 33.156 -12.062 1 45.72 112 ARG A O 1
ATOM 883 N N . PRO A 1 113 ? 12.859 31.969 -13.961 1 46.34 113 PRO A N 1
ATOM 884 C CA . PRO A 1 113 ? 13.906 32.688 -14.703 1 46.34 113 PRO A CA 1
ATOM 885 C C . PRO A 1 113 ? 13.75 34.188 -14.648 1 46.34 113 PRO A C 1
ATOM 887 O O . PRO A 1 113 ? 12.633 34.719 -14.742 1 46.34 113 PRO A O 1
ATOM 890 N N . ALA A 1 114 ? 14.398 34.938 -13.797 1 43.56 114 ALA A N 1
ATOM 891 C CA . ALA A 1 114 ? 14.453 36.406 -13.867 1 43.56 114 ALA A CA 1
ATOM 892 C C . ALA A 1 114 ? 14.484 36.875 -15.312 1 43.56 114 ALA A C 1
ATOM 894 O O . ALA A 1 114 ? 15.305 36.406 -16.109 1 43.56 114 ALA A O 1
ATOM 895 N N . ILE A 1 115 ? 13.359 37.062 -15.883 1 40.5 115 ILE A N 1
ATOM 896 C CA . ILE A 1 115 ? 13.359 37.781 -17.156 1 40.5 115 ILE A CA 1
ATOM 897 C C . ILE A 1 115 ? 14.43 38.875 -17.141 1 40.5 115 ILE A C 1
ATOM 899 O O . ILE A 1 115 ? 14.438 39.719 -16.25 1 40.5 115 ILE A O 1
ATOM 903 N N . ALA A 1 116 ? 15.68 38.469 -17.625 1 43.16 116 ALA A N 1
ATOM 904 C CA . ALA A 1 116 ? 16.625 39.562 -17.906 1 43.16 116 ALA A CA 1
ATOM 905 C C . ALA A 1 116 ? 15.938 40.75 -18.547 1 43.16 116 ALA A C 1
ATOM 907 O O . ALA A 1 116 ? 15.203 40.625 -19.531 1 43.16 116 ALA A O 1
ATOM 908 N N . GLY A 1 117 ? 15.633 41.75 -17.859 1 32.53 117 GLY A N 1
ATOM 909 C CA . GLY A 1 117 ? 15.445 43 -18.531 1 32.53 117 GLY A CA 1
ATOM 910 C C . GLY A 1 117 ? 16.5 43.281 -19.578 1 32.53 117 GLY A C 1
ATOM 911 O O . GLY A 1 117 ? 17.609 42.75 -19.516 1 32.53 117 GLY A O 1
ATOM 912 N N . MET B 1 1 ? 0.158 5.055 -9.742 1 37.81 1 MET B N 1
ATOM 913 C CA . MET B 1 1 ? 0.582 3.811 -10.383 1 37.81 1 MET B CA 1
ATOM 914 C C . MET B 1 1 ? 2.012 3.455 -9.992 1 37.81 1 MET B C 1
ATOM 916 O O . MET B 1 1 ? 2.873 4.332 -9.906 1 37.81 1 MET B O 1
ATOM 920 N N . MET B 1 2 ? 2.084 2.383 -9 1 50.34 2 MET B N 1
ATOM 921 C CA . MET B 1 2 ? 3.443 1.985 -8.648 1 50.34 2 MET B CA 1
ATOM 922 C C . MET B 1 2 ? 4.281 1.733 -9.898 1 50.34 2 MET B C 1
ATOM 924 O O . MET B 1 2 ? 3.936 0.883 -10.719 1 50.34 2 MET B O 1
ATOM 928 N N . VAL B 1 3 ? 4.898 2.725 -10.398 1 55.5 3 VAL B N 1
ATOM 929 C CA . VAL B 1 3 ? 5.762 2.459 -11.539 1 55.5 3 VAL B CA 1
ATOM 930 C C . VAL B 1 3 ? 6.84 1.45 -11.156 1 55.5 3 VAL B C 1
ATOM 932 O O . VAL B 1 3 ? 7.613 1.688 -10.227 1 55.5 3 VAL B O 1
ATOM 935 N N . VAL B 1 4 ? 6.586 0.26 -11.672 1 66.69 4 VAL B N 1
ATOM 936 C CA . VAL B 1 4 ? 7.574 -0.791 -11.461 1 66.69 4 VAL B CA 1
ATOM 937 C C . VAL B 1 4 ? 8.656 -0.707 -12.539 1 66.69 4 VAL B C 1
ATOM 939 O O . VAL B 1 4 ? 8.352 -0.77 -13.734 1 66.69 4 VAL B O 1
ATOM 942 N N . PRO B 1 5 ? 9.859 -0.333 -12.109 1 68.19 5 PRO B N 1
ATOM 943 C CA . PRO B 1 5 ? 10.938 -0.257 -13.102 1 68.19 5 PRO B CA 1
ATOM 944 C C . PRO B 1 5 ? 11.047 -1.516 -13.953 1 68.19 5 PRO B C 1
ATOM 946 O O . PRO B 1 5 ? 10.57 -2.582 -13.555 1 68.19 5 PRO B O 1
ATOM 949 N N . ALA B 1 6 ? 11.719 -1.286 -15.078 1 67.62 6 ALA B N 1
ATOM 950 C CA . ALA B 1 6 ? 11.992 -2.412 -15.969 1 67.62 6 ALA B CA 1
ATOM 951 C C . ALA B 1 6 ? 12.844 -3.469 -15.266 1 67.62 6 ALA B C 1
ATOM 953 O O . ALA B 1 6 ? 13.758 -3.139 -14.516 1 67.62 6 ALA B O 1
ATOM 954 N N . GLY B 1 7 ? 12.508 -4.742 -15.359 1 79.75 7 GLY B N 1
ATOM 955 C CA . GLY B 1 7 ? 13.281 -5.844 -14.812 1 79.75 7 GLY B CA 1
ATOM 956 C C . GLY B 1 7 ? 12.734 -6.355 -13.492 1 79.75 7 GLY B C 1
ATOM 957 O O . GLY B 1 7 ? 13.133 -7.422 -13.023 1 79.75 7 GLY B O 1
ATOM 958 N N . VAL B 1 8 ? 11.938 -5.562 -12.953 1 87.5 8 VAL B N 1
ATOM 959 C CA . VAL B 1 8 ? 11.344 -5.98 -11.688 1 87.5 8 VAL B CA 1
ATOM 960 C C . VAL B 1 8 ? 10.312 -7.074 -11.945 1 87.5 8 VAL B C 1
ATOM 962 O O . VAL B 1 8 ? 9.469 -6.949 -12.836 1 87.5 8 VAL B O 1
ATOM 965 N N . LYS B 1 9 ? 10.461 -8.148 -11.203 1 91.94 9 LYS B N 1
ATOM 966 C CA . LYS B 1 9 ? 9.508 -9.25 -11.289 1 91.94 9 LYS B CA 1
ATOM 967 C C . LYS B 1 9 ? 8.469 -9.164 -10.18 1 91.94 9 LYS B C 1
ATOM 969 O O . LYS B 1 9 ? 8.766 -8.695 -9.078 1 91.94 9 LYS B O 1
ATOM 974 N N . VAL B 1 10 ? 7.305 -9.594 -10.594 1 94.81 10 VAL B N 1
ATOM 975 C CA . VAL B 1 10 ? 6.238 -9.727 -9.609 1 94.81 10 VAL B CA 1
ATOM 976 C C . VAL B 1 10 ? 5.969 -11.211 -9.344 1 94.81 10 VAL B C 1
ATOM 978 O O . VAL B 1 10 ? 5.559 -11.945 -10.242 1 94.81 10 VAL B O 1
ATOM 981 N N . HIS B 1 11 ? 6.219 -11.609 -8.078 1 96.44 11 HIS B N 1
ATOM 982 C CA . HIS B 1 11 ? 5.965 -12.992 -7.691 1 96.44 11 HIS B CA 1
ATOM 983 C C . HIS B 1 11 ? 4.613 -13.125 -6.992 1 96.44 11 HIS B C 1
ATOM 985 O O . HIS B 1 11 ? 4.395 -12.531 -5.934 1 96.44 11 HIS B O 1
ATOM 991 N N . LEU B 1 12 ? 3.73 -13.898 -7.625 1 96.38 12 LEU B N 1
ATOM 992 C CA . LEU B 1 12 ? 2.477 -14.25 -6.969 1 96.38 12 LEU B CA 1
ATOM 993 C C . LEU B 1 12 ? 2.641 -15.5 -6.113 1 96.38 12 LEU B C 1
ATOM 995 O O . LEU B 1 12 ? 2.994 -16.562 -6.625 1 96.38 12 LEU B O 1
ATOM 999 N N . ALA B 1 13 ? 2.41 -15.328 -4.832 1 96.12 13 ALA B N 1
ATOM 1000 C CA . ALA B 1 13 ? 2.449 -16.5 -3.965 1 96.12 13 ALA B CA 1
ATOM 1001 C C . ALA B 1 13 ? 1.229 -17.391 -4.188 1 96.12 13 ALA B C 1
ATOM 1003 O O . ALA B 1 13 ? 0.09 -16.938 -4.027 1 96.12 13 ALA B O 1
ATOM 1004 N N . LEU B 1 14 ? 1.497 -18.562 -4.527 1 93.69 14 LEU B N 1
ATOM 1005 C CA . LEU B 1 14 ? 0.387 -19.469 -4.789 1 93.69 14 LEU B CA 1
ATOM 1006 C C . LEU B 1 14 ? -0.303 -19.875 -3.488 1 93.69 14 LEU B C 1
ATOM 1008 O O . LEU B 1 14 ? 0.349 -20.016 -2.451 1 93.69 14 LEU B O 1
ATOM 1012 N N . GLY B 1 15 ? -1.646 -20.109 -3.592 1 91.06 15 GLY B N 1
ATOM 1013 C CA . GLY B 1 15 ? -2.471 -20.391 -2.426 1 91.06 15 GLY B CA 1
ATOM 1014 C C . GLY B 1 15 ? -3.039 -19.125 -1.793 1 91.06 15 GLY B C 1
ATOM 1015 O O . GLY B 1 15 ? -3.238 -18.125 -2.473 1 91.06 15 GLY B O 1
ATOM 1016 N N . TYR B 1 16 ? -3.459 -19.281 -0.534 1 93 16 TYR B N 1
ATOM 1017 C CA . TYR B 1 16 ? -4.004 -18.109 0.149 1 93 16 TYR B CA 1
ATOM 1018 C C . TYR B 1 16 ? -3.189 -17.781 1.393 1 93 16 TYR B C 1
ATOM 1020 O O . TYR B 1 16 ? -2.51 -18.641 1.949 1 93 16 TYR B O 1
ATOM 1028 N N . THR B 1 17 ? -3.166 -16.641 1.74 1 95.69 17 THR B N 1
ATOM 1029 C CA . THR B 1 17 ? -2.432 -16.125 2.893 1 95.69 17 THR B CA 1
ATOM 1030 C C . THR B 1 17 ? -3.375 -15.414 3.863 1 95.69 17 THR B C 1
ATOM 1032 O O . THR B 1 17 ? -4.371 -14.82 3.447 1 95.69 17 THR B O 1
ATOM 1035 N N . ASP B 1 18 ? -3.09 -15.578 5.16 1 96.56 18 ASP B N 1
ATOM 1036 C CA . ASP B 1 18 ? -3.793 -14.812 6.184 1 96.56 18 ASP B CA 1
ATOM 1037 C C . ASP B 1 18 ? -3.566 -13.312 6.004 1 96.56 18 ASP B C 1
ATOM 1039 O O . ASP B 1 18 ? -2.445 -12.82 6.172 1 96.56 18 ASP B O 1
ATOM 1043 N N . MET B 1 19 ? -4.555 -12.562 5.715 1 96.88 19 MET B N 1
ATOM 1044 C CA . MET B 1 19 ? -4.453 -11.164 5.32 1 96.88 19 MET B CA 1
ATOM 1045 C C . MET B 1 19 ? -4.262 -10.266 6.539 1 96.88 19 MET B C 1
ATOM 1047 O O . MET B 1 19 ? -4.066 -9.055 6.402 1 96.88 19 MET B O 1
ATOM 1051 N N . ARG B 1 20 ? -4.223 -10.844 7.754 1 94.88 20 ARG B N 1
ATOM 1052 C CA . ARG B 1 20 ? -3.889 -10.078 8.953 1 94.88 20 ARG B CA 1
ATOM 1053 C C . ARG B 1 20 ? -2.385 -9.844 9.047 1 94.88 20 ARG B C 1
ATOM 1055 O O . ARG B 1 20 ? -1.938 -8.953 9.781 1 94.88 20 ARG B O 1
ATOM 1062 N N . LYS B 1 21 ? -1.652 -10.625 8.297 1 96.88 21 LYS B N 1
ATOM 1063 C CA . LYS B 1 21 ? -0.202 -10.461 8.297 1 96.88 21 LYS B CA 1
ATOM 1064 C C . LYS B 1 21 ? 0.202 -9.133 7.676 1 96.88 21 LYS B C 1
ATOM 1066 O O . LYS B 1 21 ? -0.293 -8.766 6.605 1 96.88 21 LYS B O 1
ATOM 1071 N N . GLY B 1 22 ? 1.053 -8.461 8.352 1 97 22 GLY B N 1
ATOM 1072 C CA . GLY B 1 22 ? 1.573 -7.188 7.887 1 97 22 GLY B CA 1
ATOM 1073 C C . GLY B 1 22 ? 2.951 -7.301 7.262 1 97 22 GLY B C 1
ATOM 1074 O O . GLY B 1 22 ? 3.291 -8.328 6.676 1 97 22 GLY B O 1
ATOM 1075 N N . LEU B 1 23 ? 3.656 -6.223 7.316 1 97.94 23 LEU B N 1
ATOM 1076 C CA . LEU B 1 23 ? 4.973 -6.121 6.688 1 97.94 23 LEU B CA 1
ATOM 1077 C C . LEU B 1 23 ? 5.875 -7.266 7.137 1 97.94 23 LEU B C 1
ATOM 1079 O O . LEU B 1 23 ? 6.355 -8.039 6.309 1 97.94 23 LEU B O 1
ATOM 1083 N N . ASP B 1 24 ? 5.996 -7.453 8.453 1 97 24 ASP B N 1
ATOM 1084 C CA . ASP B 1 24 ? 6.938 -8.438 8.984 1 97 24 ASP B CA 1
ATOM 1085 C C . ASP B 1 24 ? 6.461 -9.859 8.703 1 97 24 ASP B C 1
ATOM 1087 O O . ASP B 1 24 ? 7.258 -10.727 8.336 1 97 24 ASP B O 1
ATOM 1091 N N . GLY B 1 25 ? 5.215 -10.078 8.906 1 98 25 GLY B N 1
ATOM 1092 C CA . GLY B 1 25 ? 4.668 -11.398 8.648 1 98 25 GLY B CA 1
ATOM 1093 C C . GLY B 1 25 ? 4.828 -11.836 7.203 1 98 25 GLY B C 1
ATOM 1094 O O . GLY B 1 25 ? 5.23 -12.977 6.938 1 98 25 GLY B O 1
ATOM 1095 N N . LEU B 1 26 ? 4.566 -10.938 6.297 1 98.5 26 LEU B N 1
ATOM 1096 C CA . LEU B 1 26 ? 4.652 -11.289 4.883 1 98.5 26 LEU B CA 1
ATOM 1097 C C . LEU B 1 26 ? 6.105 -11.414 4.438 1 98.5 26 LEU B C 1
ATOM 1099 O O . LEU B 1 26 ? 6.43 -12.25 3.594 1 98.5 26 LEU B O 1
ATOM 1103 N N . ALA B 1 27 ? 6.973 -10.578 5.027 1 98.56 27 ALA B N 1
ATOM 1104 C CA . ALA B 1 27 ? 8.398 -10.719 4.742 1 98.56 27 ALA B CA 1
ATOM 1105 C C . ALA B 1 27 ? 8.906 -12.102 5.148 1 98.56 27 ALA B C 1
ATOM 1107 O O . ALA B 1 27 ? 9.719 -12.695 4.441 1 98.56 27 ALA B O 1
ATOM 1108 N N . THR B 1 28 ? 8.43 -12.555 6.281 1 98.12 28 THR B N 1
ATOM 1109 C CA . THR B 1 28 ? 8.812 -13.883 6.754 1 98.12 28 THR B CA 1
ATOM 1110 C C . THR B 1 28 ? 8.344 -14.961 5.777 1 98.12 28 THR B C 1
ATOM 1112 O O . THR B 1 28 ? 9.078 -15.906 5.492 1 98.12 28 THR B O 1
ATOM 1115 N N . ILE B 1 29 ? 7.141 -14.82 5.25 1 97.75 29 ILE B N 1
ATOM 1116 C CA . ILE B 1 29 ? 6.629 -15.773 4.273 1 97.75 29 ILE B CA 1
ATOM 1117 C C . ILE B 1 29 ? 7.508 -15.758 3.023 1 97.75 29 ILE B C 1
ATOM 1119 O O . ILE B 1 29 ? 7.871 -16.812 2.498 1 97.75 29 ILE B O 1
ATOM 1123 N N . VAL B 1 30 ? 7.863 -14.555 2.51 1 98.12 30 VAL B N 1
ATOM 1124 C CA . VAL B 1 30 ? 8.719 -14.43 1.334 1 98.12 30 VAL B CA 1
ATOM 1125 C C . VAL B 1 30 ? 10.031 -15.18 1.565 1 98.12 30 VAL B C 1
ATOM 1127 O O . VAL B 1 30 ? 10.484 -15.93 0.702 1 98.12 30 VAL B O 1
ATOM 1130 N N . GLN B 1 31 ? 10.539 -15.031 2.781 1 97.88 31 GLN B N 1
ATOM 1131 C CA . GLN B 1 31 ? 11.844 -15.594 3.104 1 97.88 31 GLN B CA 1
ATOM 1132 C C . GLN B 1 31 ? 11.742 -17.094 3.365 1 97.88 31 GLN B C 1
ATOM 1134 O O . GLN B 1 31 ? 12.516 -17.875 2.814 1 97.88 31 GLN B O 1
ATOM 1139 N N . GLU B 1 32 ? 10.812 -17.516 4.105 1 96.94 32 GLU B N 1
ATOM 1140 C CA . GLU B 1 32 ? 10.805 -18.875 4.641 1 96.94 32 GLU B CA 1
ATOM 1141 C C . GLU B 1 32 ? 9.969 -19.797 3.773 1 96.94 32 GLU B C 1
ATOM 1143 O O . GLU B 1 32 ? 10.25 -21 3.682 1 96.94 32 GLU B O 1
ATOM 1148 N N . THR B 1 33 ? 8.953 -19.281 3.219 1 95.31 33 THR B N 1
ATOM 1149 C CA . THR B 1 33 ? 8.055 -20.125 2.434 1 95.31 33 THR B CA 1
ATOM 1150 C C . THR B 1 33 ? 8.383 -20.031 0.947 1 95.31 33 THR B C 1
ATOM 1152 O O . THR B 1 33 ? 8.562 -21.047 0.28 1 95.31 33 THR B O 1
ATOM 1155 N N . LEU B 1 34 ? 8.531 -18.844 0.455 1 95.62 34 LEU B N 1
ATOM 1156 C CA . LEU B 1 34 ? 8.805 -18.672 -0.966 1 95.62 34 LEU B CA 1
ATOM 1157 C C . LEU B 1 34 ? 10.297 -18.797 -1.251 1 95.62 34 LEU B C 1
ATOM 1159 O O . LEU B 1 34 ? 10.703 -18.906 -2.41 1 95.62 34 LEU B O 1
ATOM 1163 N N . LYS B 1 35 ? 11.172 -18.734 -0.164 1 96.31 35 LYS B N 1
ATOM 1164 C CA . LYS B 1 35 ? 12.625 -18.844 -0.265 1 96.31 35 LYS B CA 1
ATOM 1165 C C . LYS B 1 35 ? 13.203 -17.781 -1.183 1 96.31 35 LYS B C 1
ATOM 1167 O O . LYS B 1 35 ? 14.039 -18.062 -2.039 1 96.31 35 LYS B O 1
ATOM 1172 N N . LYS B 1 36 ? 12.656 -16.609 -1.014 1 96.88 36 LYS B N 1
ATOM 1173 C CA . LYS B 1 36 ? 13.125 -15.438 -1.748 1 96.88 36 LYS B CA 1
ATOM 1174 C C . LYS B 1 36 ? 13.531 -14.32 -0.795 1 96.88 36 LYS B C 1
ATOM 1176 O O . LYS B 1 36 ? 13.328 -14.422 0.417 1 96.88 36 LYS B O 1
ATOM 1181 N N . ASP B 1 37 ? 14.172 -13.32 -1.356 1 97.81 37 ASP B N 1
ATOM 1182 C CA . ASP B 1 37 ? 14.641 -12.18 -0.573 1 97.81 37 ASP B CA 1
ATOM 1183 C C . ASP B 1 37 ? 13.641 -11.023 -0.635 1 97.81 37 ASP B C 1
ATOM 1185 O O . ASP B 1 37 ? 13.484 -10.391 -1.679 1 97.81 37 ASP B O 1
ATOM 1189 N N . PRO B 1 38 ? 13 -10.703 0.464 1 97.62 38 PRO B N 1
ATOM 1190 C CA . PRO B 1 38 ? 12.023 -9.609 0.464 1 97.62 38 PRO B CA 1
ATOM 1191 C C . PRO B 1 38 ? 12.656 -8.258 0.156 1 97.62 38 PRO B C 1
ATOM 1193 O O . PRO B 1 38 ? 11.945 -7.285 -0.107 1 97.62 38 PRO B O 1
ATOM 1196 N N . PHE B 1 39 ? 14 -8.164 0.147 1 96.81 39 PHE B N 1
ATOM 1197 C CA . PHE B 1 39 ? 14.695 -6.906 -0.086 1 96.81 39 PHE B CA 1
ATOM 1198 C C . PHE B 1 39 ? 15.336 -6.887 -1.469 1 96.81 39 PHE B C 1
ATOM 1200 O O . PHE B 1 39 ? 16.203 -6.055 -1.747 1 96.81 39 PHE B O 1
ATOM 1207 N N . SER B 1 40 ? 14.922 -7.777 -2.332 1 96.25 40 SER B N 1
ATOM 1208 C CA . SER B 1 40 ? 15.523 -7.969 -3.648 1 96.25 40 SER B CA 1
ATOM 1209 C C . SER B 1 40 ? 15.102 -6.867 -4.613 1 96.25 40 SER B C 1
ATOM 1211 O O . SER B 1 40 ? 15.695 -6.703 -5.68 1 96.25 40 SER B O 1
ATOM 1213 N N . GLY B 1 41 ? 14.039 -6.148 -4.254 1 94.12 41 GLY B N 1
ATOM 1214 C CA . GLY B 1 41 ? 13.469 -5.164 -5.164 1 94.12 41 GLY B CA 1
ATOM 1215 C C . GLY B 1 41 ? 12.312 -5.707 -5.98 1 94.12 41 GLY B C 1
ATOM 1216 O O . GLY B 1 41 ? 11.594 -4.945 -6.629 1 94.12 41 GLY B O 1
ATOM 1217 N N . HIS B 1 42 ? 12.141 -7.004 -5.98 1 95.94 42 HIS B N 1
ATOM 1218 C CA . HIS B 1 42 ? 10.984 -7.602 -6.633 1 95.94 42 HIS B CA 1
ATOM 1219 C C . HIS B 1 42 ? 9.727 -7.445 -5.777 1 95.94 42 HIS B C 1
ATOM 1221 O O . HIS B 1 42 ? 9.82 -7.098 -4.602 1 95.94 42 HIS B O 1
ATOM 1227 N N . LEU B 1 43 ? 8.625 -7.633 -6.438 1 97.5 43 LEU B N 1
ATOM 1228 C CA . LEU B 1 43 ? 7.344 -7.551 -5.738 1 97.5 43 LEU B CA 1
ATOM 1229 C C . LEU B 1 43 ? 6.812 -8.938 -5.41 1 97.5 43 LEU B C 1
ATOM 1231 O O . LEU B 1 43 ? 6.934 -9.859 -6.223 1 97.5 43 LEU B O 1
ATOM 1235 N N . PHE B 1 44 ? 6.199 -9.07 -4.227 1 97.88 44 PHE B N 1
ATOM 1236 C CA . PHE B 1 44 ? 5.57 -10.32 -3.805 1 97.88 44 PHE B CA 1
ATOM 1237 C C . PHE B 1 44 ? 4.098 -10.109 -3.484 1 97.88 44 PHE B C 1
ATOM 1239 O O . PHE B 1 44 ? 3.758 -9.344 -2.58 1 97.88 44 PHE B O 1
ATOM 1246 N N . ALA B 1 45 ? 3.273 -10.805 -4.195 1 97.56 45 ALA B N 1
ATOM 1247 C CA . ALA B 1 45 ? 1.832 -10.602 -4.059 1 97.56 45 ALA B CA 1
ATOM 1248 C C . ALA B 1 45 ? 1.175 -11.805 -3.377 1 97.56 45 ALA B C 1
ATOM 1250 O O . ALA B 1 45 ? 1.527 -12.953 -3.654 1 97.56 45 ALA B O 1
ATOM 1251 N N . PHE B 1 46 ? 0.27 -11.492 -2.527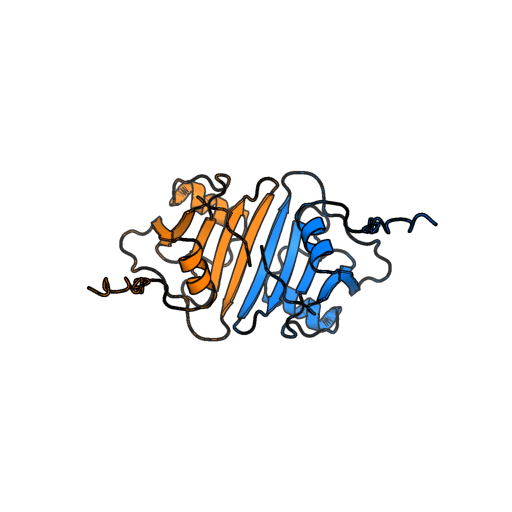 1 97.56 46 PHE B N 1
ATOM 1252 C CA . PHE B 1 46 ? -0.491 -12.469 -1.759 1 97.56 46 PHE B CA 1
ATOM 1253 C C . PHE B 1 46 ? -1.988 -12.234 -1.914 1 97.56 46 PHE B C 1
ATOM 1255 O O . PHE B 1 46 ? -2.441 -11.086 -1.943 1 97.56 46 PHE B O 1
ATOM 1262 N N . ARG B 1 47 ? -2.693 -13.242 -2.023 1 96.69 47 ARG B N 1
ATOM 1263 C CA . ARG B 1 47 ? -4.148 -13.148 -2.08 1 96.69 47 ARG B CA 1
ATOM 1264 C C . ARG B 1 47 ? -4.789 -13.82 -0.869 1 96.69 47 ARG B C 1
ATOM 1266 O O . ARG B 1 47 ? -4.328 -14.875 -0.422 1 96.69 47 ARG B O 1
ATOM 1273 N N . GLY B 1 48 ? -5.828 -13.219 -0.338 1 96.25 48 GLY B N 1
ATOM 1274 C CA . GLY B 1 48 ? -6.574 -13.844 0.744 1 96.25 48 GLY B CA 1
ATOM 1275 C C . GLY B 1 48 ? -7.465 -14.977 0.277 1 96.25 48 GLY B C 1
ATOM 1276 O O . GLY B 1 48 ? -7.672 -15.156 -0.925 1 96.25 48 GLY B O 1
ATOM 1277 N N . LYS B 1 49 ? -7.977 -15.617 1.228 1 94.38 49 LYS B N 1
ATOM 1278 C CA . LYS B 1 49 ? -8.789 -16.797 0.951 1 94.38 49 LYS B CA 1
ATOM 1279 C C . LYS B 1 49 ? -10.039 -16.422 0.153 1 94.38 49 LYS B C 1
ATOM 1281 O O . LYS B 1 49 ? -10.43 -17.156 -0.766 1 94.38 49 LYS B O 1
ATOM 1286 N N . ARG B 1 50 ? -10.664 -15.32 0.447 1 94.19 50 ARG B N 1
ATOM 1287 C CA . ARG B 1 50 ? -11.898 -14.906 -0.202 1 94.19 50 ARG B CA 1
ATOM 1288 C C . ARG B 1 50 ? -11.617 -14.242 -1.543 1 94.19 50 ARG B C 1
ATOM 1290 O O . ARG B 1 50 ? -12.547 -13.891 -2.277 1 94.19 50 ARG B O 1
ATOM 1297 N N . ALA B 1 51 ? -10.414 -13.922 -1.891 1 94.25 51 ALA B N 1
ATOM 1298 C CA . ALA B 1 51 ? -9.914 -13.398 -3.158 1 94.25 51 ALA B CA 1
ATOM 1299 C C . ALA B 1 51 ? -10.305 -11.93 -3.332 1 94.25 51 ALA B C 1
ATOM 1301 O O . ALA B 1 51 ? -10.008 -11.32 -4.359 1 94.25 51 ALA B O 1
ATOM 1302 N N . SER B 1 52 ? -10.977 -11.383 -2.371 1 96.88 52 SER B N 1
ATOM 1303 C CA . SER B 1 52 ? -11.414 -9.992 -2.488 1 96.88 52 SER B CA 1
ATOM 1304 C C . SER B 1 52 ? -10.336 -9.031 -1.98 1 96.88 52 SER B C 1
ATOM 1306 O O . SER B 1 52 ? -10.484 -7.812 -2.094 1 96.88 52 SER B O 1
ATOM 1308 N N . MET B 1 53 ? -9.234 -9.609 -1.411 1 97.62 53 MET B N 1
ATOM 1309 C CA . MET B 1 53 ? -8.141 -8.797 -0.889 1 97.62 53 MET B CA 1
ATOM 1310 C C . MET B 1 53 ? -6.789 -9.328 -1.357 1 97.62 53 MET B C 1
ATOM 1312 O O . MET B 1 53 ? -6.574 -10.539 -1.388 1 97.62 53 MET B O 1
ATOM 1316 N N . LEU B 1 54 ? -5.934 -8.453 -1.753 1 97.56 54 LEU B N 1
ATOM 1317 C CA . LEU B 1 54 ? -4.551 -8.836 -2.014 1 97.56 54 LEU B CA 1
ATOM 1318 C C . LEU B 1 54 ? -3.582 -7.875 -1.334 1 97.56 54 LEU B C 1
ATOM 1320 O O . LEU B 1 54 ? -3.959 -6.754 -0.979 1 97.56 54 LEU B O 1
ATOM 1324 N N . LYS B 1 55 ? -2.416 -8.32 -1.09 1 98 55 LYS B N 1
ATOM 1325 C CA . LYS B 1 55 ? -1.306 -7.523 -0.585 1 98 55 LYS B CA 1
ATOM 1326 C C . LYS B 1 55 ? -0.067 -7.684 -1.461 1 98 55 LYS B C 1
ATOM 1328 O O . LYS B 1 55 ? 0.208 -8.781 -1.96 1 98 55 LYS B O 1
ATOM 1333 N N . ILE B 1 56 ? 0.63 -6.625 -1.642 1 98.06 56 ILE B N 1
ATOM 1334 C CA . ILE B 1 56 ? 1.894 -6.656 -2.369 1 98.06 56 ILE B CA 1
ATOM 1335 C C . ILE B 1 56 ? 3.006 -6.074 -1.501 1 98.06 56 ILE B C 1
ATOM 1337 O O . ILE B 1 56 ? 2.961 -4.898 -1.133 1 98.06 56 ILE B O 1
ATOM 1341 N N . LEU B 1 57 ? 3.982 -6.91 -1.239 1 98.06 57 LEU B N 1
ATOM 1342 C CA . LEU B 1 57 ? 5.148 -6.531 -0.448 1 98.06 57 LEU B CA 1
ATOM 1343 C C . LEU B 1 57 ? 6.348 -6.246 -1.347 1 98.06 57 LEU B C 1
ATOM 1345 O O . LEU B 1 57 ? 6.621 -7 -2.283 1 98.06 57 LEU B O 1
ATOM 1349 N N . PHE B 1 58 ? 7.062 -5.137 -1.09 1 97.56 58 PHE B N 1
ATOM 1350 C CA . PHE B 1 58 ? 8.297 -4.875 -1.826 1 97.56 58 PHE B CA 1
ATOM 1351 C C . PHE B 1 58 ? 9.18 -3.896 -1.066 1 97.56 58 PHE B C 1
ATOM 1353 O O . PHE B 1 58 ? 8.703 -3.154 -0.208 1 97.56 58 PHE B O 1
ATOM 1360 N N . TRP B 1 59 ? 10.438 -3.971 -1.38 1 96.38 59 TRP B N 1
ATOM 1361 C CA . TRP B 1 59 ? 11.422 -3.016 -0.885 1 96.38 59 TRP B CA 1
ATOM 1362 C C . TRP B 1 59 ? 11.781 -1.995 -1.961 1 96.38 59 TRP B C 1
ATOM 1364 O O . TRP B 1 59 ? 12.109 -2.363 -3.092 1 96.38 59 TRP B O 1
ATOM 1374 N N . ASP B 1 60 ? 11.742 -0.772 -1.583 1 93.94 60 ASP B N 1
ATOM 1375 C CA . ASP B 1 60 ? 11.922 0.223 -2.635 1 93.94 60 ASP B CA 1
ATOM 1376 C C . ASP B 1 60 ? 13.289 0.893 -2.529 1 93.94 60 ASP B C 1
ATOM 1378 O O . ASP B 1 60 ? 13.523 1.946 -3.127 1 93.94 60 ASP B O 1
ATOM 1382 N N . GLY B 1 61 ? 14.188 0.319 -1.771 1 93.31 61 GLY B N 1
ATOM 1383 C CA . GLY B 1 61 ? 15.539 0.835 -1.661 1 93.31 61 GLY B CA 1
ATOM 1384 C C . GLY B 1 61 ? 15.805 1.548 -0.348 1 93.31 61 GLY B C 1
ATOM 1385 O O . GLY B 1 61 ? 16.953 1.657 0.085 1 93.31 61 GLY B O 1
ATOM 1386 N N . ASN B 1 62 ? 14.703 2.094 0.237 1 94.38 62 ASN B N 1
ATOM 1387 C CA . ASN B 1 62 ? 14.938 2.783 1.502 1 94.38 62 ASN B CA 1
ATOM 1388 C C . ASN B 1 62 ? 13.898 2.387 2.553 1 94.38 62 ASN B C 1
ATOM 1390 O O . ASN B 1 62 ? 13.797 3.031 3.598 1 94.38 62 ASN B O 1
ATOM 1394 N N . GLY B 1 63 ? 13.141 1.359 2.234 1 96.38 63 GLY B N 1
ATOM 1395 C CA . GLY B 1 63 ? 12.195 0.846 3.207 1 96.38 63 GLY B CA 1
ATOM 1396 C C . GLY B 1 63 ? 11.297 -0.241 2.648 1 96.38 63 GLY B C 1
ATOM 1397 O O . GLY B 1 63 ? 11.266 -0.466 1.437 1 96.38 63 GLY B O 1
ATOM 1398 N N . LEU B 1 64 ? 10.633 -0.891 3.551 1 97.31 64 LEU B N 1
ATOM 1399 C CA . LEU B 1 64 ? 9.664 -1.916 3.172 1 97.31 64 LEU B CA 1
ATOM 1400 C C . LEU B 1 64 ? 8.281 -1.307 2.947 1 97.31 64 LEU B C 1
ATOM 1402 O O . LEU B 1 64 ? 7.84 -0.463 3.73 1 97.31 64 LEU B O 1
ATOM 1406 N N . CYS B 1 65 ? 7.633 -1.749 1.858 1 97.94 65 CYS B N 1
ATOM 1407 C CA . CYS B 1 65 ? 6.328 -1.223 1.474 1 97.94 65 CYS B CA 1
ATOM 1408 C C . CYS B 1 65 ? 5.301 -2.342 1.368 1 97.94 65 CYS B C 1
ATOM 1410 O O . CYS B 1 65 ? 5.633 -3.465 0.989 1 97.94 65 CYS B O 1
ATOM 1412 N N . LEU B 1 66 ? 4.094 -1.988 1.706 1 98.06 66 LEU B N 1
ATOM 1413 C CA . LEU B 1 66 ? 2.965 -2.908 1.592 1 98.06 66 LEU B CA 1
ATOM 1414 C C . LEU B 1 66 ? 1.756 -2.211 0.978 1 98.06 66 LEU B C 1
ATOM 1416 O O . LEU B 1 66 ? 1.292 -1.191 1.494 1 98.06 66 LEU B O 1
ATOM 1420 N N . PHE B 1 67 ? 1.388 -2.701 -0.102 1 97.81 67 PHE B N 1
ATOM 1421 C CA . PHE B 1 67 ? 0.155 -2.246 -0.734 1 97.81 67 PHE B CA 1
ATOM 1422 C C . PHE B 1 67 ? -0.969 -3.252 -0.514 1 97.81 67 PHE B C 1
ATOM 1424 O O . PHE B 1 67 ? -0.808 -4.441 -0.793 1 97.81 67 PHE B O 1
ATOM 1431 N N . THR B 1 68 ? -2.029 -2.828 0.013 1 98.06 68 THR B N 1
ATOM 1432 C CA . THR B 1 68 ? -3.219 -3.643 0.233 1 98.06 68 THR B CA 1
ATOM 1433 C C . THR B 1 68 ? -4.398 -3.107 -0.575 1 98.06 68 THR B C 1
ATOM 1435 O O . THR B 1 68 ? -4.625 -1.896 -0.621 1 98.06 68 THR B O 1
ATOM 1438 N N . LYS B 1 69 ? -5.09 -3.992 -1.205 1 97.69 69 LYS B N 1
ATOM 1439 C CA . LYS B 1 69 ? -6.32 -3.613 -1.893 1 97.69 69 LYS B CA 1
ATOM 1440 C C . LYS B 1 69 ? -7.457 -4.57 -1.549 1 97.69 69 LYS B C 1
ATOM 1442 O O . LYS B 1 69 ? -7.277 -5.789 -1.561 1 97.69 69 LYS B O 1
ATOM 1447 N N . LYS B 1 70 ? -8.539 -3.984 -1.197 1 97.69 70 LYS B N 1
ATOM 1448 C CA . LYS B 1 70 ? -9.781 -4.715 -0.999 1 97.69 70 LYS B CA 1
ATOM 1449 C C . LYS B 1 70 ? -10.836 -4.297 -2.025 1 97.69 70 LYS B C 1
ATOM 1451 O O . LYS B 1 70 ? -11.25 -3.139 -2.059 1 97.69 70 LYS B O 1
ATOM 1456 N N . LEU B 1 71 ? -11.281 -5.223 -2.861 1 96.88 71 LEU B N 1
ATOM 1457 C CA . LEU B 1 71 ? -12.258 -4.941 -3.908 1 96.88 71 LEU B CA 1
ATOM 1458 C C . LEU B 1 71 ? -13.641 -4.684 -3.311 1 96.88 71 LEU B C 1
ATOM 1460 O O . LEU B 1 71 ? -14.039 -5.348 -2.35 1 96.88 71 LEU B O 1
ATOM 1464 N N . ASP B 1 72 ? -14.328 -3.766 -3.922 1 95.88 72 ASP B N 1
ATOM 1465 C CA . ASP B 1 72 ? -15.719 -3.543 -3.533 1 95.88 72 ASP B CA 1
ATOM 1466 C C . ASP B 1 72 ? -16.578 -4.746 -3.889 1 95.88 72 ASP B C 1
ATOM 1468 O O . ASP B 1 72 ? -17.484 -5.117 -3.129 1 95.88 72 ASP B O 1
ATOM 1472 N N . GLN B 1 73 ? -16.297 -5.301 -5.035 1 95.19 73 GLN B N 1
ATOM 1473 C CA . GLN B 1 73 ? -17.031 -6.453 -5.535 1 95.19 73 GLN B CA 1
ATOM 1474 C C . GLN B 1 73 ? -16.125 -7.395 -6.316 1 95.19 73 GLN B C 1
ATOM 1476 O O . GLN B 1 73 ? -15.125 -6.965 -6.887 1 95.19 73 GLN B O 1
ATOM 1481 N N . GLY B 1 74 ? -16.469 -8.656 -6.242 1 93.88 74 GLY B N 1
ATOM 1482 C CA . GLY B 1 74 ? -15.734 -9.664 -7 1 93.88 74 GLY B CA 1
ATOM 1483 C C . GLY B 1 74 ? -14.484 -10.141 -6.297 1 93.88 74 GLY B C 1
ATOM 1484 O O . GLY B 1 74 ? -14.414 -10.156 -5.066 1 93.88 74 GLY B O 1
ATOM 1485 N N . GLY B 1 75 ? -13.562 -10.711 -7.16 1 95.81 75 GLY B N 1
ATOM 1486 C CA . GLY B 1 75 ? -12.336 -11.289 -6.641 1 95.81 75 GLY B CA 1
ATOM 1487 C C . GLY B 1 75 ? -11.172 -11.203 -7.617 1 95.81 75 GLY B C 1
ATOM 1488 O O . GLY B 1 75 ? -11.383 -11.086 -8.828 1 95.81 75 GLY B O 1
ATOM 1489 N N . PHE B 1 76 ? -10.078 -11.203 -7.027 1 95.81 76 PHE B N 1
ATOM 1490 C CA . PHE B 1 76 ? -8.875 -11.195 -7.855 1 95.81 76 PHE B CA 1
ATOM 1491 C C . PHE B 1 76 ? -8.68 -12.53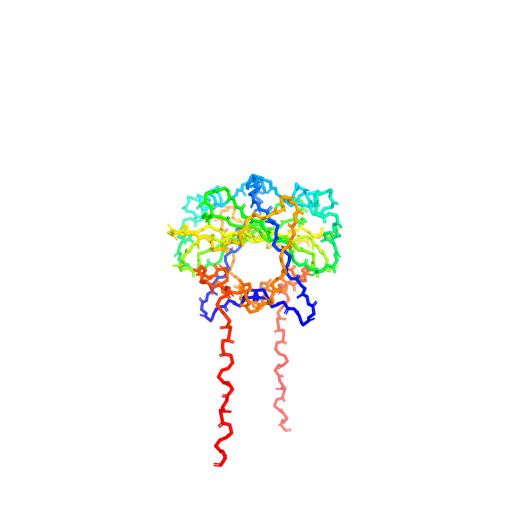9 -8.539 1 95.81 76 PHE B C 1
ATOM 1493 O O . PHE B 1 76 ? -8.906 -13.586 -7.934 1 95.81 76 PHE B O 1
ATOM 1500 N N . ILE B 1 77 ? -8.297 -12.43 -9.773 1 92.69 77 ILE B N 1
ATOM 1501 C CA . ILE B 1 77 ? -7.965 -13.648 -10.508 1 92.69 77 ILE B CA 1
ATOM 1502 C C . ILE B 1 77 ? -6.562 -14.117 -10.117 1 92.69 77 ILE B C 1
ATOM 1504 O O . ILE B 1 77 ? -5.59 -13.367 -10.258 1 92.69 77 ILE B O 1
ATOM 1508 N N . TRP B 1 78 ? -6.48 -15.297 -9.648 1 92.12 78 TRP B N 1
ATOM 1509 C CA . TRP B 1 78 ? -5.242 -15.859 -9.133 1 92.12 78 TRP B CA 1
ATOM 1510 C C . TRP B 1 78 ? -4.941 -17.203 -9.789 1 92.12 78 TRP B C 1
ATOM 1512 O O . TRP B 1 78 ? -5.859 -17.953 -10.133 1 92.12 78 TRP B O 1
ATOM 1522 N N . PRO B 1 79 ? -3.631 -17.406 -10.078 1 87.62 79 PRO B N 1
ATOM 1523 C CA . PRO B 1 79 ? -3.311 -18.672 -10.742 1 87.62 79 PRO B CA 1
ATOM 1524 C C . PRO B 1 79 ? -3.857 -19.891 -9.992 1 87.62 79 PRO B C 1
ATOM 1526 O O . PRO B 1 79 ? -3.992 -19.859 -8.766 1 87.62 79 PRO B O 1
ATOM 1529 N N . ARG B 1 80 ? -4.113 -20.906 -10.805 1 80.12 80 ARG B N 1
ATOM 1530 C CA . ARG B 1 80 ? -4.516 -22.172 -10.211 1 80.12 80 ARG B CA 1
ATOM 1531 C C . ARG B 1 80 ? -3.414 -22.734 -9.312 1 80.12 80 ARG B C 1
ATOM 1533 O O . ARG B 1 80 ? -2.232 -22.656 -9.648 1 80.12 80 ARG B O 1
ATOM 1540 N N . MET B 1 81 ? -3.77 -23.125 -8.094 1 73.81 81 MET B N 1
ATOM 1541 C CA . MET B 1 81 ? -2.812 -23.625 -7.109 1 73.81 81 MET B CA 1
ATOM 1542 C C . MET B 1 81 ? -2.25 -24.969 -7.531 1 73.81 81 MET B C 1
ATOM 1544 O O . MET B 1 81 ? -3.002 -25.922 -7.738 1 73.81 81 MET B O 1
ATOM 1548 N N . SER B 1 82 ? -1.06 -25.047 -8.008 1 69.12 82 SER B N 1
ATOM 1549 C CA . SER B 1 82 ? -0.475 -26.375 -8.242 1 69.12 82 SER B CA 1
ATOM 1550 C C . SER B 1 82 ? 0.575 -26.703 -7.191 1 69.12 82 SER B C 1
ATOM 1552 O O . SER B 1 82 ? 0.788 -27.875 -6.875 1 69.12 82 SER B O 1
ATOM 1554 N N . ASP B 1 83 ? 1.185 -25.844 -6.59 1 75.56 83 ASP B N 1
ATOM 1555 C CA . ASP B 1 83 ? 2.234 -26 -5.586 1 75.56 83 ASP B CA 1
ATOM 1556 C C . ASP B 1 83 ? 2.148 -24.906 -4.527 1 75.56 83 ASP B C 1
ATOM 1558 O O . ASP B 1 83 ? 2.715 -23.828 -4.695 1 75.56 83 ASP B O 1
ATOM 1562 N N . PRO B 1 84 ? 1.473 -25.391 -3.449 1 71.44 84 PRO B N 1
ATOM 1563 C CA . PRO B 1 84 ? 1.445 -24.391 -2.375 1 71.44 84 PRO B CA 1
ATOM 1564 C C . PRO B 1 84 ? 2.84 -23.922 -1.97 1 71.44 84 PRO B C 1
ATOM 1566 O O . PRO B 1 84 ? 3.762 -24.734 -1.865 1 71.44 84 PRO B O 1
ATOM 1569 N N . GLY B 1 85 ? 3.119 -22.672 -1.967 1 78.62 85 GLY B N 1
ATOM 1570 C CA . GLY B 1 85 ? 4.438 -22.125 -1.679 1 78.62 85 GLY B CA 1
ATOM 1571 C C . GLY B 1 85 ? 5.191 -21.703 -2.924 1 78.62 85 GLY B C 1
ATOM 1572 O O . GLY B 1 85 ? 6.25 -21.078 -2.83 1 78.62 85 GLY B O 1
ATOM 1573 N N . GLY B 1 86 ? 4.609 -22.156 -4.012 1 89.12 86 GLY B N 1
ATOM 1574 C CA . GLY B 1 86 ? 5.203 -21.734 -5.273 1 89.12 86 GLY B CA 1
ATOM 1575 C C . GLY B 1 86 ? 4.812 -20.328 -5.676 1 89.12 86 GLY B C 1
ATOM 1576 O O . GLY B 1 86 ? 4.047 -19.656 -4.973 1 89.12 86 GLY B O 1
ATOM 1577 N N . THR B 1 87 ? 5.52 -19.812 -6.727 1 93.44 87 THR B N 1
ATOM 1578 C CA . THR B 1 87 ? 5.184 -18.484 -7.219 1 93.44 87 THR B CA 1
ATOM 1579 C C . THR B 1 87 ? 4.992 -18.5 -8.734 1 93.44 87 THR B C 1
ATOM 1581 O O . THR B 1 87 ? 5.527 -19.375 -9.422 1 93.44 87 THR B O 1
ATOM 1584 N N . VAL B 1 88 ? 4.168 -17.688 -9.203 1 93.56 88 VAL B N 1
ATOM 1585 C CA . VAL B 1 88 ? 4.051 -17.344 -10.617 1 93.56 88 VAL B CA 1
ATOM 1586 C C . VAL B 1 88 ? 4.504 -15.898 -10.828 1 93.56 88 VAL B C 1
ATOM 1588 O O . VAL B 1 88 ? 4.195 -15.016 -10.023 1 93.56 88 VAL B O 1
ATOM 1591 N N . THR B 1 89 ? 5.234 -15.719 -11.883 1 94.25 89 THR B N 1
ATOM 1592 C CA . THR B 1 89 ? 5.754 -14.375 -12.133 1 94.25 89 THR B CA 1
ATOM 1593 C C . THR B 1 89 ? 4.875 -13.633 -13.1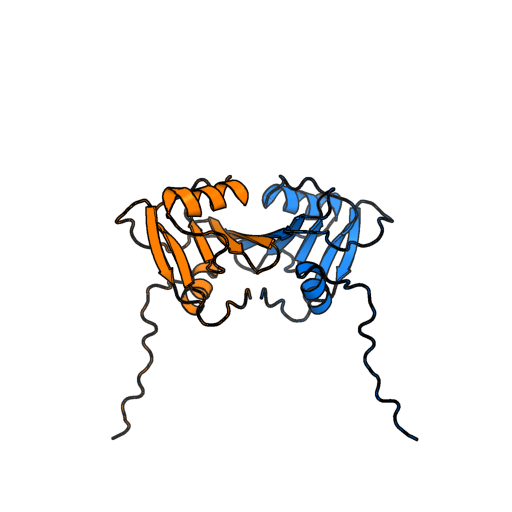33 1 94.25 89 THR B C 1
ATOM 1595 O O . THR B 1 89 ? 4.449 -14.203 -14.141 1 94.25 89 THR B O 1
ATOM 1598 N N . LEU B 1 90 ? 4.582 -12.414 -12.766 1 92.44 90 LEU B N 1
ATOM 1599 C CA . LEU B 1 90 ? 3.842 -11.516 -13.648 1 92.44 90 LEU B CA 1
ATOM 1600 C C . LEU B 1 90 ? 4.734 -10.391 -14.148 1 92.44 90 LEU B C 1
ATOM 1602 O O . LEU B 1 90 ? 5.668 -9.977 -13.461 1 92.44 90 LEU B O 1
ATOM 1606 N N . SER B 1 91 ? 4.406 -9.891 -15.398 1 88.19 91 SER B N 1
ATOM 1607 C CA . SER B 1 91 ? 4.945 -8.609 -15.844 1 88.19 91 SER B CA 1
ATOM 1608 C C . SER B 1 91 ? 4.266 -7.445 -15.125 1 88.19 91 SER B C 1
ATOM 1610 O O . SER B 1 91 ? 3.188 -7.609 -14.547 1 88.19 91 SER B O 1
ATOM 1612 N N . PRO B 1 92 ? 4.84 -6.289 -15.18 1 87.69 92 PRO B N 1
ATOM 1613 C CA . PRO B 1 92 ? 4.184 -5.109 -14.617 1 87.69 92 PRO B CA 1
ATOM 1614 C C . PRO B 1 92 ? 2.805 -4.855 -15.219 1 87.69 92 PRO B C 1
ATOM 1616 O O . PRO B 1 92 ? 1.879 -4.453 -14.508 1 87.69 92 PRO B O 1
ATOM 1619 N N . ALA B 1 93 ? 2.668 -5.074 -16.5 1 86 93 ALA B N 1
ATOM 1620 C CA . ALA B 1 93 ? 1.374 -4.895 -17.156 1 86 93 ALA B CA 1
ATOM 1621 C C . ALA B 1 93 ? 0.342 -5.879 -16.625 1 86 93 ALA B C 1
ATOM 1623 O O . ALA B 1 93 ? -0.807 -5.508 -16.359 1 86 93 ALA B O 1
ATOM 1624 N N . GLN B 1 94 ? 0.767 -7.074 -16.438 1 90.25 94 GLN B N 1
ATOM 1625 C CA . GLN B 1 94 ? -0.123 -8.094 -15.891 1 90.25 94 GLN B CA 1
ATOM 1626 C C . GLN B 1 94 ? -0.51 -7.77 -14.453 1 90.25 94 GLN B C 1
ATOM 1628 O O . GLN B 1 94 ? -1.647 -8.008 -14.039 1 90.25 94 GLN B O 1
ATOM 1633 N N . LEU B 1 95 ? 0.406 -7.211 -13.688 1 92.44 95 LEU B N 1
ATOM 1634 C CA . LEU B 1 95 ? 0.101 -6.785 -12.328 1 92.44 95 LEU B CA 1
ATOM 1635 C C . LEU B 1 95 ? -0.941 -5.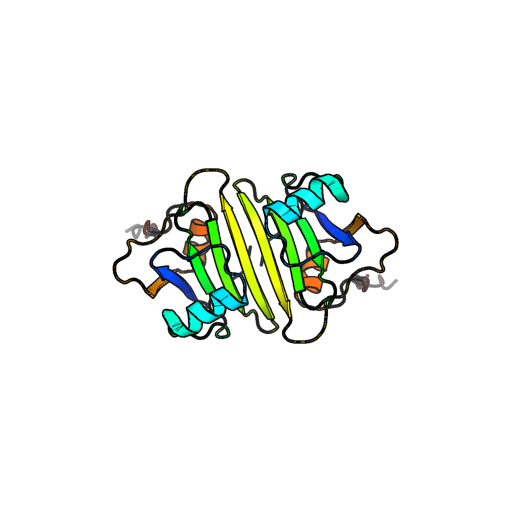668 -12.328 1 92.44 95 LEU B C 1
ATOM 1637 O O . LEU B 1 95 ? -1.874 -5.688 -11.523 1 92.44 95 LEU B O 1
ATOM 1641 N N . ALA B 1 96 ? -0.725 -4.77 -13.219 1 90.69 96 ALA B N 1
ATOM 1642 C CA . ALA B 1 96 ? -1.682 -3.668 -13.312 1 90.69 96 ALA B CA 1
ATOM 1643 C C . ALA B 1 96 ? -3.088 -4.191 -13.594 1 90.69 96 ALA B C 1
ATOM 1645 O O . ALA B 1 96 ? -4.059 -3.732 -12.984 1 90.69 96 ALA B O 1
ATOM 1646 N N . MET B 1 97 ? -3.191 -5.145 -14.484 1 92.31 97 MET B N 1
ATOM 1647 C CA . MET B 1 97 ? -4.473 -5.773 -14.781 1 92.31 97 MET B CA 1
ATOM 1648 C C . MET B 1 97 ? -5.047 -6.465 -13.547 1 92.31 97 MET B C 1
ATOM 1650 O O . MET B 1 97 ? -6.227 -6.309 -13.234 1 92.31 97 MET B O 1
ATOM 1654 N N . LEU B 1 98 ? -4.215 -7.148 -12.859 1 93.69 98 LEU B N 1
ATOM 1655 C CA . LEU B 1 98 ? -4.629 -7.879 -11.664 1 93.69 98 LEU B CA 1
ATOM 1656 C C . LEU B 1 98 ? -5.203 -6.926 -10.617 1 93.69 98 LEU B C 1
ATOM 1658 O O . LEU B 1 98 ? -6.289 -7.164 -10.086 1 93.69 98 LEU B O 1
ATOM 1662 N N . ILE B 1 99 ? -4.508 -5.836 -10.383 1 93.25 99 ILE B N 1
ATOM 1663 C CA . ILE B 1 99 ? -4.895 -4.875 -9.352 1 93.25 99 ILE B CA 1
ATOM 1664 C C . ILE B 1 99 ? -6.242 -4.25 -9.711 1 93.25 99 ILE B C 1
ATOM 1666 O O . ILE B 1 99 ? -7.062 -3.979 -8.836 1 93.25 99 ILE B O 1
ATOM 1670 N N . GLU B 1 100 ? -6.5 -4.191 -10.984 1 90.62 100 GLU B N 1
ATOM 1671 C CA . GLU B 1 100 ? -7.758 -3.611 -11.453 1 90.62 100 GLU B CA 1
ATOM 1672 C C . GLU B 1 100 ? -8.875 -4.648 -11.453 1 90.62 100 GLU B C 1
ATOM 1674 O O . GLU B 1 100 ? -10.008 -4.34 -11.828 1 90.62 100 GLU B O 1
ATOM 1679 N N . GLY B 1 101 ? -8.555 -5.848 -11.117 1 89 101 GLY B N 1
ATOM 1680 C CA . GLY B 1 101 ? -9.555 -6.906 -11.109 1 89 101 GLY B CA 1
ATOM 1681 C C . GLY B 1 101 ? -9.789 -7.512 -12.477 1 89 101 GLY B C 1
ATOM 1682 O O . GLY B 1 101 ? -10.836 -8.125 -12.719 1 89 101 GLY B O 1
ATOM 1683 N N . ILE B 1 102 ? -8.898 -7.273 -13.352 1 88.81 102 ILE B N 1
ATOM 1684 C CA . ILE B 1 102 ? -9.016 -7.766 -14.727 1 88.81 102 ILE B CA 1
ATOM 1685 C C . ILE B 1 102 ? -8.219 -9.062 -14.875 1 88.81 102 ILE B C 1
ATOM 1687 O O . ILE B 1 102 ? -7.195 -9.25 -14.219 1 88.81 102 ILE B O 1
ATOM 1691 N N . ASP B 1 103 ? -8.711 -9.922 -15.805 1 91.31 103 ASP B N 1
ATOM 1692 C CA . ASP B 1 103 ? -8.016 -11.18 -16.078 1 91.31 103 ASP B CA 1
ATOM 1693 C C . ASP B 1 103 ? -6.672 -10.93 -16.75 1 91.31 103 ASP B C 1
ATOM 1695 O O . ASP B 1 103 ? -6.625 -10.477 -17.906 1 91.31 103 ASP B O 1
ATOM 1699 N N . TRP B 1 104 ? -5.711 -11.242 -16.109 1 90 104 TRP B N 1
ATOM 1700 C CA . TRP B 1 104 ? -4.355 -10.953 -16.578 1 90 104 TRP B CA 1
ATOM 1701 C C . TRP B 1 104 ? -3.783 -12.125 -17.359 1 90 104 TRP B C 1
ATOM 1703 O O . TRP B 1 104 ? -2.744 -12 -18 1 90 104 TRP B O 1
ATOM 1713 N N . ARG B 1 105 ? -4.398 -13.297 -17.234 1 83.44 105 ARG B N 1
ATOM 1714 C CA . ARG B 1 105 ? -3.898 -14.508 -17.891 1 83.44 105 ARG B CA 1
ATOM 1715 C C . ARG B 1 105 ? -4.074 -14.43 -19.391 1 83.44 105 ARG B C 1
ATOM 1717 O O . ARG B 1 105 ? -3.402 -15.148 -20.141 1 83.44 105 ARG B O 1
ATOM 1724 N N . THR B 1 106 ? -5.027 -13.555 -19.859 1 66.69 106 THR B N 1
ATOM 1725 C CA . THR B 1 106 ? -5.348 -13.531 -21.281 1 66.69 106 THR B CA 1
ATOM 1726 C C . THR B 1 106 ? -4.16 -13.023 -22.094 1 66.69 106 THR B C 1
ATOM 1728 O O . THR B 1 106 ? -3.594 -11.969 -21.797 1 66.69 106 THR B O 1
ATOM 1731 N N . PRO B 1 107 ? -3.607 -13.844 -22.922 1 54.31 107 PRO B N 1
ATOM 1732 C CA . PRO B 1 107 ? -2.473 -13.469 -23.766 1 54.31 107 PRO B CA 1
ATOM 1733 C C . PRO B 1 107 ? -2.65 -12.102 -24.422 1 54.31 107 PRO B C 1
ATOM 1735 O O . PRO B 1 107 ? -3.775 -11.703 -24.734 1 54.31 107 PRO B O 1
ATOM 1738 N N . GLU B 1 108 ? -1.953 -11.109 -23.859 1 49.97 108 GLU B N 1
ATOM 1739 C CA . GLU B 1 108 ? -1.86 -9.938 -24.719 1 49.97 108 GLU B CA 1
ATOM 1740 C C . GLU B 1 108 ? -1.837 -10.328 -26.188 1 49.97 108 GLU B C 1
ATOM 1742 O O . GLU B 1 108 ? -0.879 -10.945 -26.656 1 49.97 108 GLU B O 1
ATOM 1747 N N . ARG B 1 109 ? -2.812 -10.93 -26.734 1 45.38 109 ARG B N 1
ATOM 1748 C CA . ARG B 1 109 ? -2.643 -11.141 -28.172 1 45.38 109 ARG B CA 1
ATOM 1749 C C . ARG B 1 109 ? -2.078 -9.891 -28.844 1 45.38 109 ARG B C 1
ATOM 1751 O O . ARG B 1 109 ? -2.723 -8.844 -28.859 1 45.38 109 ARG B O 1
ATOM 1758 N N . ARG B 1 110 ? -0.844 -9.664 -28.625 1 45.41 110 ARG B N 1
ATOM 1759 C CA . ARG B 1 110 ? -0.227 -8.742 -29.562 1 45.41 110 ARG B CA 1
ATOM 1760 C C . ARG B 1 110 ? -0.805 -8.922 -30.969 1 45.41 110 ARG B C 1
ATOM 1762 O O . ARG B 1 110 ? -0.837 -10.031 -31.5 1 45.41 110 ARG B O 1
ATOM 1769 N N . TRP B 1 111 ? -1.797 -8.078 -31.234 1 45.28 111 TRP B N 1
ATOM 1770 C CA . TRP B 1 111 ? -2.146 -7.953 -32.625 1 45.28 111 TRP B CA 1
ATOM 1771 C C . TRP B 1 111 ? -0.896 -7.969 -33.5 1 45.28 111 TRP B C 1
ATOM 1773 O O . TRP B 1 111 ? -0.036 -7.094 -33.406 1 45.28 111 TRP B O 1
ATOM 1783 N N . ARG B 1 112 ? -0.249 -9.031 -33.719 1 46.03 112 ARG B N 1
ATOM 1784 C CA . ARG B 1 112 ? 0.751 -8.992 -34.781 1 46.03 112 ARG B CA 1
ATOM 1785 C C . ARG B 1 112 ? 0.139 -8.523 -36.094 1 46.03 112 ARG B C 1
ATOM 1787 O O . ARG B 1 112 ? -0.766 -9.164 -36.625 1 46.03 112 ARG B O 1
ATOM 1794 N N . PRO B 1 113 ? 0.33 -7.18 -36.375 1 44.38 113 PRO B N 1
ATOM 1795 C CA . PRO B 1 113 ? -0.16 -6.742 -37.688 1 44.38 113 PRO B CA 1
ATOM 1796 C C . PRO B 1 113 ? 0.236 -7.699 -38.812 1 44.38 113 PRO B C 1
ATOM 1798 O O . PRO B 1 113 ? 1.359 -8.211 -38.844 1 44.38 113 PRO B O 1
ATOM 1801 N N . ALA B 1 114 ? -0.616 -8.539 -39.312 1 42.59 114 ALA B N 1
ATOM 1802 C CA . ALA B 1 114 ? -0.335 -9.289 -40.562 1 42.59 114 ALA B CA 1
ATOM 1803 C C . ALA B 1 114 ? 0.406 -8.422 -41.562 1 42.59 114 ALA B C 1
ATOM 1805 O O . ALA B 1 114 ? 0.143 -7.219 -41.688 1 42.59 114 ALA B O 1
ATOM 1806 N N . ILE B 1 115 ? 1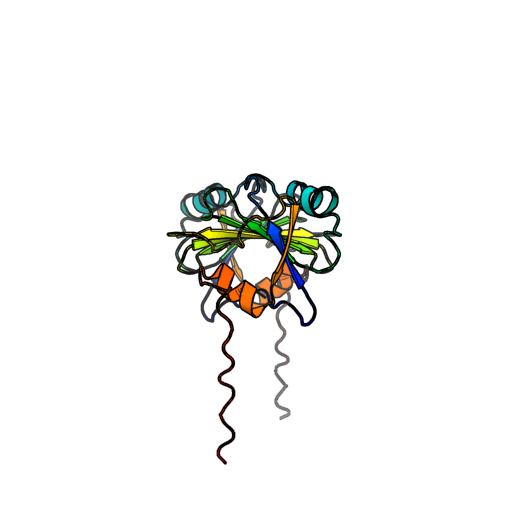.647 -8.711 -41.812 1 38.47 115 ILE B N 1
ATOM 1807 C CA . ILE B 1 115 ? 2.414 -8.102 -42.875 1 38.47 115 ILE B CA 1
ATOM 1808 C C . ILE B 1 115 ? 1.497 -7.832 -44.094 1 38.47 115 ILE B C 1
ATOM 1810 O O . ILE B 1 115 ? 0.837 -8.75 -44.594 1 38.47 115 ILE B O 1
ATOM 1814 N N . ALA B 1 116 ? 0.951 -6.613 -44.188 1 43.25 116 ALA B N 1
ATOM 1815 C CA . ALA B 1 116 ? 0.371 -6.273 -45.469 1 43.25 116 ALA B CA 1
ATOM 1816 C C . ALA B 1 116 ? 1.267 -6.742 -46.625 1 43.25 116 ALA B C 1
ATOM 1818 O O . ALA B 1 116 ? 2.424 -6.324 -46.719 1 43.25 116 ALA B O 1
ATOM 1819 N N . GLY B 1 117 ? 1.323 -8.062 -46.844 1 26.16 117 GLY B N 1
ATOM 1820 C CA . GLY B 1 117 ? 1.839 -8.391 -48.156 1 26.16 117 GLY B CA 1
ATOM 1821 C C . GLY B 1 117 ? 1.165 -7.609 -49.281 1 26.16 117 GLY B C 1
ATOM 1822 O O . GLY B 1 117 ? 0.018 -7.18 -49.125 1 26.16 117 GLY B O 1
#

Radius of gyration: 19.49 Å; Cα contacts (8 Å, |Δi|>4): 456; chains: 2; bounding box: 34×69×65 Å

Foldseek 3Di:
DPPQDPPAKEWEQADADDPVDDQVRVQCLCCPLLVHHQAPQHKYKHAHPVQQKMKIWHHDPPDIDIDMDGHPDDHFDDDDHDDRSYIDIDDPVLVVCRSVRHHSPPPPPPPPPPPPD/DPPQDPPAKEWEQADADDPVDDQVRVQCLCCPLLVHHQAPQHKYKHAHPVQQKMKIWHHDPPDIDIDMDGHPDDHFDDDDHPDRSYIDIDDPVLVVCRSVRHHSPPPPPPPPPDPPD

Solvent-accessible surface area (backbone atoms only — not comparable to full-atom values): 12978 Å² total; per-residue (Å²): 51,74,67,69,60,90,86,49,44,31,34,35,44,35,57,63,42,73,76,83,51,48,69,68,54,48,40,47,41,33,39,72,55,55,67,41,64,53,75,70,49,34,35,39,32,40,30,26,80,80,25,30,34,38,38,37,40,29,22,79,86,58,28,48,33,34,39,35,39,36,45,72,69,71,52,49,74,68,78,81,68,84,44,80,47,35,68,50,78,39,52,65,69,36,45,55,30,34,76,71,53,37,77,48,82,59,70,75,70,68,77,67,77,71,75,78,123,54,71,68,70,60,89,89,49,46,32,33,34,43,36,56,62,42,75,76,83,52,48,71,67,54,47,41,46,40,32,38,72,56,53,67,42,65,54,75,69,49,36,37,39,32,40,30,26,79,79,24,29,33,38,37,38,40,29,21,77,86,56,28,47,34,35,39,34,38,35,44,72,67,72,50,49,73,67,77,82,69,84,42,82,47,37,68,49,78,37,52,66,68,35,46,54,31,33,77,71,52,35,77,46,81,60,70,77,70,67,76,67,74,72,75,83,118

InterPro domains:
  IPR008878 Transpos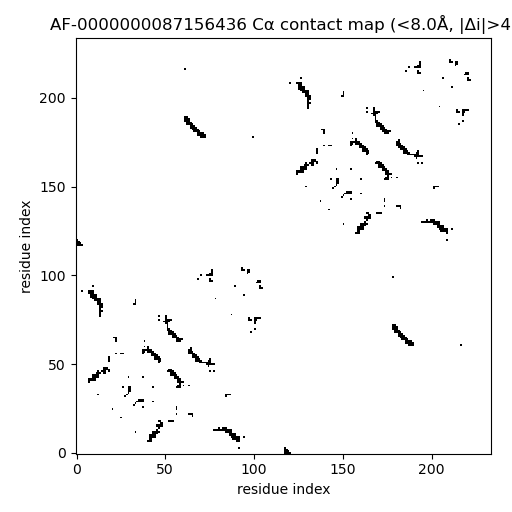ase IS66, Orf2 [NF033819] (10-101)
  IPR008878 Transposase IS66, Orf2 [PF05717] (9-108)
  IPR008878 Transposase IS66, Orf2 [PTHR36455] (1-110)

pLDDT: mean 86.78, std 17.17, range [26.16, 98.56]

Nearest PDB structures (foldseek):
  5tqs-assembly2_B  TM=4.411E-01  e=3.724E-01  Bos taurus
  4o29-assembly1_A  TM=4.802E-01  e=7.279E-01  Pyrobaculum aerophilum str. IM2
  4v4g-assembly1_Aa  TM=3.756E-01  e=3.724E-01  Escherichia coli
  1l4s-assembly1_A  TM=3.756E-01  e=3.724E-01  Escherichia coli
  8hre-assembly1_A  TM=3.928E-01  e=2.600E+00  Escherichia phage DT57C